Protein 6F4P (pdb70)

CATH classification: 2.60.120.650

Secondary structure (DSSP, 8-state):
-EEPPEEES--HHHHIIIIITTT--EEEESSSTT-THHHH--HHHHHHHHTTSEEEEEESS-TTSSS-EEEEEEHHHHHIIIIIS--SS-EEEEEE-HHHH-HHHHTT----GGGGGSSS-GGG-EEEEEEE-TT-EEEEE--SSEEEEEEEES-EEEEEE-GGGGGGG-B-SSGGGTTBBSS-TTS--TTT-GGGGG---EEEEE-TT-EEEE-TT-EEEEEESSSEEEEEEEE-/-

Sequence (237 aa):
QSSTTVPRLHRPSLQHFRREEQQFLVPGRRPVILKKGVADHWPAMQQKWSLEYIQEIIAGARTVPVEVGSSRYTDEEWSQQTLMMTVNEFISSKKYIIVNEPRDVGYLAQHQLFDDQIPELKQDISSIPDYASLGDGEEEEITINNAWFGPQGTISPLHQDPQQNFLVQVMMGRKYYIRRLYSSPQQESGALYPHDTHLLHHNNTSQVDDVENPDLEEKKFPKFAKAPFLSAILSSPGEILFIPVKKYWHYVRALDLSFSVSSFWWWSSRR

Nearest PDB structures (foldseek):
  6f4r-assembly1_A  TM=1.004E+00  e=2.458E-52  Homo sapiens
  6f4q-assembly1_A  TM=1.004E+00  e=3.321E-52  Homo sapiens
  6f4t-assembly1_A  TM=1.003E+00  e=4.764E-52  Homo sapiens
  6f4s-assembly1_A  TM=1.003E+00  e=6.436E-52  Homo sapiens
  4qu1-assembly1_A  TM=1.003E+00  e=9.808E-52  Homo sapiens

Radius of gyration: 17.48 Å; Cα contacts (8 Å, |Δi|>4): 616; chains: 2; bounding box: 48×35×44 Å

Foldseek 3Di:
DAAAAEDEPDDLVCCCPVDAVVPGKHKYFPFWLPQQLLVQDDVVNCCVQFQAPKAKKWWAQEPPDPPIDIDIDGNVCCCVAFNDPPHPTWIKRPFAQVCVVRVVCVSRGDDGPSLVVDPDDPVPKGKGKIFGFARHKYAKFFAQFKKKKAWRDAKKKKKKAAPVLVVLQCFDPDPVRRRGGPARLVDGPCVVRVSVVPGDIHIDIHDHRMIMIRHHSIIMMMGTRGRTMMMMIGHD

B-factor: mean 29.84, std 15.3, range [10.64, 89.97]

Structure (mmCIF, N/CA/C/O backbone):
data_6F4P
#
_entry.id   6F4P
#
_cell.length_a   49.283
_cell.length_b   64.925
_cell.length_c   78.037
_cell.angle_alpha   90.00
_cell.angle_beta   90.00
_cell.angle_gamma   90.00
#
_symmetry.space_group_name_H-M   'P 21 21 21'
#
loop_
_entity.id
_entity.type
_entity.pdbx_description
1 polymer 'JmjC domain-containing protein 5'
2 polymer '40S ribosomal protein S6'
3 non-polymer 'MANGANESE (II) ION'
4 non-polymer N-OXALYLGLYCINE
5 non-polymer 2-AMINO-2-HYDROXYMETHYL-PROPANE-1,3-DIOL
6 water water
#
loop_
_atom_site.group_PDB
_atom_site.id
_atom_site.type_symbol
_atom_site.label_atom_id
_atom_site.label_alt_id
_atom_site.label_comp_id
_atom_site.label_asym_id
_atom_site.label_entity_id
_atom_site.label_seq_id
_atom_site.pdbx_PDB_ins_code
_atom_site.Cartn_x
_atom_site.Cartn_y
_atom_site.Cartn_z
_atom_site.occupancy
_atom_site.B_iso_or_equiv
_atom_site.auth_seq_id
_atom_site.auth_comp_id
_atom_site.auth_asym_id
_atom_site.auth_atom_id
_atom_site.pdbx_PDB_model_num
ATOM 1 N N . GLN A 1 20 ? -12.747 31.595 -31.739 1.00 53.08 181 GLN A N 1
ATOM 2 C CA . GLN A 1 20 ? -12.026 31.231 -30.520 1.00 59.66 181 GLN A CA 1
ATOM 3 C C . GLN A 1 20 ? -12.681 31.848 -29.274 1.00 63.71 181 GLN A C 1
ATOM 4 O O . GLN A 1 20 ? -12.627 33.063 -29.067 1.00 81.58 181 GLN A O 1
ATOM 7 N N A SER A 1 21 ? -13.330 31.015 -28.459 0.60 57.61 182 SER A N 1
ATOM 8 N N B SER A 1 21 ? -13.249 30.983 -28.436 0.40 56.53 182 SER A N 1
ATOM 9 C CA A SER A 1 21 ? -14.018 31.481 -27.262 0.60 44.50 182 SER A CA 1
ATOM 10 C CA B SER A 1 21 ? -14.053 31.401 -27.299 0.40 44.53 182 SER A CA 1
ATOM 11 C C A SER A 1 21 ? -13.900 30.420 -26.172 0.60 28.73 182 SER A C 1
ATOM 12 C C B SER A 1 21 ? -13.851 30.399 -26.169 0.40 30.35 182 SER A C 1
ATOM 13 O O A SER A 1 21 ? -13.310 29.357 -26.366 0.60 24.32 182 SER A O 1
ATOM 14 O O B SER A 1 21 ? -13.157 29.392 -26.320 0.40 24.52 182 SER A O 1
ATOM 29 N N A THR A 1 22 ? -14.428 30.725 -25.000 0.60 28.14 183 THR A N 1
ATOM 30 N N B THR A 1 22 ? -14.435 30.700 -25.019 0.40 28.51 183 THR A N 1
ATOM 31 C CA A THR A 1 22 ? -14.285 29.839 -23.858 0.60 26.08 183 THR A CA 1
ATOM 32 C CA B THR A 1 22 ? -14.305 29.849 -23.847 0.40 26.98 183 THR A CA 1
ATOM 33 C C A THR A 1 22 ? -15.487 28.902 -23.768 0.60 25.08 183 THR A C 1
ATOM 34 C C B THR A 1 22 ? -15.498 28.904 -23.755 0.40 25.64 183 THR A C 1
ATOM 35 O O A THR A 1 22 ? -16.598 29.236 -24.189 0.60 26.67 183 THR A O 1
ATOM 36 O O B THR A 1 22 ? -16.619 29.248 -24.136 0.40 26.62 183 THR A O 1
ATOM 57 N N . VAL A 1 23 ? -15.239 27.695 -23.274 1.00 22.73 184 VAL A N 1
ATOM 58 C CA . VAL A 1 23 ? -16.349 26.775 -23.003 1.00 20.97 184 VAL A CA 1
ATOM 59 C C . VAL A 1 23 ? -17.237 27.353 -21.904 1.00 21.69 184 VAL A C 1
ATOM 60 O O . VAL A 1 23 ? -16.727 27.760 -20.844 1.00 23.13 184 VAL A O 1
ATOM 74 N N . PRO A 1 24 ? -18.553 27.400 -22.074 1.00 19.41 185 PRO A N 1
ATOM 75 C CA . PRO A 1 24 ? -19.417 27.923 -21.011 1.00 22.48 185 PRO A CA 1
ATOM 76 C C . PRO A 1 24 ? -19.407 27.052 -19.766 1.00 23.93 185 PRO A C 1
ATOM 77 O O . PRO A 1 24 ? -19.262 25.838 -19.858 1.00 20.77 185 PRO A O 1
ATOM 88 N N . ARG A 1 25 ? -19.574 27.688 -18.603 1.00 21.52 186 ARG A N 1
ATOM 89 C CA . ARG A 1 25 ? -19.667 27.048 -17.298 1.00 18.84 186 ARG A CA 1
ATOM 90 C C . ARG A 1 25 ? -21.061 27.254 -16.726 1.00 25.42 186 ARG A C 1
ATOM 91 O O . ARG A 1 25 ? -21.553 28.387 -16.691 1.00 25.78 186 ARG A O 1
ATOM 112 N N . LEU A 1 26 ? -21.706 26.172 -16.301 1.00 21.87 187 LEU A N 1
ATOM 113 C CA . LEU A 1 26 ? -23.044 26.200 -15.732 1.00 19.80 187 LEU A CA 1
ATOM 114 C C . LEU A 1 26 ? -23.036 25.450 -14.410 1.00 22.18 187 LEU A C 1
ATOM 115 O O . LEU A 1 26 ? -22.463 24.368 -14.304 1.00 22.46 187 LEU A O 1
ATOM 131 N N . HIS A 1 27 ? -23.716 25.999 -13.410 1.00 25.28 188 HIS A N 1
ATOM 132 C CA . HIS A 1 27 ? -23.803 25.354 -12.106 1.00 25.88 188 HIS A CA 1
ATOM 133 C C . HIS A 1 27 ? -25.041 24.463 -12.070 1.00 25.28 188 HIS A C 1
ATOM 134 O O . HIS A 1 27 ? -26.166 24.964 -12.210 1.00 27.25 188 HIS A O 1
ATOM 148 N N . ARG A 1 28 ? -24.828 23.155 -11.904 1.00 26.34 189 ARG A N 1
ATOM 149 C CA . ARG A 1 28 ? -25.879 22.161 -11.698 1.00 27.32 189 ARG A CA 1
ATOM 150 C C . ARG A 1 28 ? -27.115 22.449 -12.556 1.00 23.84 189 ARG A C 1
ATOM 151 O O . ARG A 1 28 ? -28.217 22.609 -12.018 1.00 28.38 189 ARG A O 1
ATOM 172 N N . PRO A 1 29 ? -26.973 22.521 -13.869 1.00 24.49 190 PRO A N 1
ATOM 173 C CA . PRO A 1 29 ? -28.155 22.739 -14.716 1.00 26.36 190 PRO A CA 1
ATOM 174 C C . PRO A 1 29 ? -29.138 21.574 -14.634 1.00 25.63 190 PRO A C 1
ATOM 175 O O . PRO A 1 29 ? -28.774 20.446 -14.304 1.00 27.13 190 PRO A O 1
ATOM 186 N N . SER A 1 30 ? -30.417 21.866 -14.874 1.00 27.13 191 SER A N 1
ATOM 187 C CA . SER A 1 30 ? -31.389 20.783 -14.872 1.00 32.22 191 SER A CA 1
ATOM 188 C C . SER A 1 30 ? -31.062 19.756 -15.960 1.00 28.55 191 SER A C 1
ATOM 189 O O . SER A 1 30 ? -30.408 20.054 -16.974 1.00 28.70 191 SER A O 1
ATOM 197 N N . LEU A 1 31 ? -31.567 18.532 -15.768 1.00 27.57 192 LEU A N 1
ATOM 198 C CA . LEU A 1 31 ? -31.409 17.502 -16.791 1.00 27.14 192 LEU A CA 1
ATOM 199 C C . LEU A 1 31 ? -31.979 17.955 -18.124 1.00 27.64 192 LEU A C 1
ATOM 200 O O . LEU A 1 31 ? -31.360 17.737 -19.169 1.00 24.96 192 LEU A O 1
ATOM 216 N N . GLN A 1 32 ? -33.163 18.570 -18.116 1.00 28.07 193 GLN A N 1
ATOM 217 C CA . GLN A 1 32 ? -33.778 19.001 -19.362 1.00 27.15 193 GLN A CA 1
ATOM 218 C C . GLN A 1 32 ? -32.958 20.091 -20.034 1.00 27.94 193 GLN A C 1
ATOM 219 O O . GLN A 1 32 ? -32.786 20.075 -21.253 1.00 28.84 193 GLN A O 1
ATOM 233 N N . HIS A 1 33 ? -32.442 21.041 -19.258 1.00 26.22 194 HIS A N 1
ATOM 234 C CA . HIS A 1 33 ? -31.610 22.098 -19.824 1.00 26.30 194 HIS A CA 1
ATOM 235 C C . HIS A 1 33 ? -30.348 21.510 -20.451 1.00 23.53 194 HIS A C 1
ATOM 236 O O . HIS A 1 33 ? -29.971 21.854 -21.584 1.00 25.12 194 HIS A O 1
ATOM 250 N N . PHE A 1 34 ? -29.682 20.610 -19.743 1.00 22.05 195 PHE A N 1
ATOM 251 C CA . PHE A 1 34 ? -28.514 19.964 -20.320 1.00 21.32 195 PHE A CA 1
ATOM 252 C C . PHE A 1 34 ? -28.874 19.212 -21.597 1.00 25.21 195 PHE A C 1
ATOM 253 O O . PHE A 1 34 ? -28.174 19.301 -22.616 1.00 22.35 195 PHE A O 1
ATOM 270 N N A ARG A 1 35 ? -29.969 18.457 -21.561 0.75 23.38 196 ARG A N 1
ATOM 271 N N B ARG A 1 35 ? -29.970 18.454 -21.561 0.25 24.81 196 ARG A N 1
ATOM 272 C CA A ARG A 1 35 ? -30.353 17.671 -22.724 0.75 24.01 196 ARG A CA 1
ATOM 273 C CA B ARG A 1 35 ? -30.334 17.644 -22.717 0.25 26.26 196 ARG A CA 1
ATOM 274 C C A ARG A 1 35 ? -30.615 18.570 -23.921 0.75 23.63 196 ARG A C 1
ATOM 275 C C B ARG A 1 35 ? -30.631 18.517 -23.928 0.25 25.78 196 ARG A C 1
ATOM 276 O O A ARG A 1 35 ? -30.115 18.315 -25.021 0.75 25.81 196 ARG A O 1
ATOM 277 O O B ARG A 1 35 ? -30.139 18.253 -25.031 0.25 24.80 196 ARG A O 1
ATOM 318 N N A GLU A 1 36 ? -31.425 19.617 -23.733 0.75 26.36 197 GLU A N 1
ATOM 319 N N B GLU A 1 36 ? -31.436 19.567 -23.745 0.25 28.03 197 GLU A N 1
ATOM 320 C CA A GLU A 1 36 ? -31.903 20.402 -24.858 0.75 29.73 197 GLU A CA 1
ATOM 321 C CA B GLU A 1 36 ? -31.943 20.326 -24.878 0.25 30.84 197 GLU A CA 1
ATOM 322 C C A GLU A 1 36 ? -30.827 21.323 -25.413 0.75 28.21 197 GLU A C 1
ATOM 323 C C B GLU A 1 36 ? -30.986 21.414 -25.360 0.25 27.04 197 GLU A C 1
ATOM 324 O O A GLU A 1 36 ? -30.706 21.454 -26.635 0.75 25.88 197 GLU A O 1
ATOM 325 O O B GLU A 1 36 ? -31.096 21.836 -26.516 0.25 26.44 197 GLU A O 1
ATOM 348 N N A GLN A 1 37 ? -30.014 21.933 -24.542 0.75 25.84 198 GLN A N 1
ATOM 349 N N B GLN A 1 37 ? -30.046 21.871 -24.526 0.25 26.81 198 GLN A N 1
ATOM 350 C CA A GLN A 1 37 ? -29.068 22.952 -24.966 0.75 23.43 198 GLN A CA 1
ATOM 351 C CA B GLN A 1 37 ? -29.118 22.926 -24.921 0.25 27.02 198 GLN A CA 1
ATOM 352 C C A GLN A 1 37 ? -27.688 22.399 -25.282 0.75 23.56 198 GLN A C 1
ATOM 353 C C B GLN A 1 37 ? -27.697 22.435 -25.191 0.25 24.72 198 GLN A C 1
ATOM 354 O O A GLN A 1 37 ? -26.932 23.058 -26.003 0.75 25.51 198 GLN A O 1
ATOM 355 O O B GLN A 1 37 ? -26.912 23.184 -25.781 0.25 26.00 198 GLN A O 1
ATOM 382 N N . PHE A 1 38 ? -27.346 21.214 -24.783 1.00 20.90 199 PHE A N 1
ATOM 383 C CA . PHE A 1 38 ? -25.981 20.713 -24.924 1.00 19.65 199 PHE A CA 1
ATOM 384 C C . PHE A 1 38 ? -25.918 19.315 -25.507 1.00 20.23 199 PHE A C 1
ATOM 385 O O . PHE A 1 38 ? -25.213 19.089 -26.490 1.00 19.74 199 PHE A O 1
ATOM 403 N N . LEU A 1 39 ? -26.654 18.358 -24.936 1.00 20.28 200 LEU A N 1
ATOM 404 C CA . LEU A 1 39 ? -26.522 16.972 -25.381 1.00 17.90 200 LEU A CA 1
ATOM 405 C C . LEU A 1 39 ? -27.071 16.767 -26.786 1.00 21.66 200 LEU A C 1
ATOM 406 O O . LEU A 1 39 ? -26.381 16.214 -27.652 1.00 21.98 200 LEU A O 1
ATOM 422 N N . VAL A 1 40 ? -28.316 17.172 -27.030 1.00 22.24 201 VAL A N 1
ATOM 423 C CA . VAL A 1 40 ? -28.918 16.963 -28.338 1.00 25.17 201 VAL A CA 1
ATOM 424 C C . VAL A 1 40 ? -28.192 17.765 -29.411 1.00 23.96 201 VAL A C 1
ATOM 425 O O . VAL A 1 40 ? -27.886 17.215 -30.472 1.00 24.75 201 VAL A O 1
ATOM 438 N N . PRO A 1 41 ? -27.892 19.051 -29.224 1.00 21.99 202 PRO A N 1
ATOM 439 C CA . PRO A 1 41 ? -27.153 19.766 -30.286 1.00 23.86 202 PRO A CA 1
ATOM 440 C C . PRO A 1 41 ? -25.680 19.437 -30.347 1.00 20.55 202 PRO A C 1
ATOM 441 O O . PRO A 1 41 ? -25.039 19.768 -31.354 1.00 23.44 202 PRO A O 1
ATOM 452 N N . GLY A 1 42 ? -25.127 18.765 -29.340 1.00 19.04 203 GLY A N 1
ATOM 453 C CA . GLY A 1 42 ? -23.725 18.399 -29.387 1.00 18.44 203 GLY A CA 1
ATOM 454 C C . GLY A 1 42 ? -22.810 19.579 -29.096 1.00 18.30 203 GLY A C 1
ATOM 455 O O . GLY A 1 42 ? -21.822 19.797 -29.806 1.00 19.08 203 GLY A O 1
ATOM 459 N N A ARG A 1 43 ? -23.113 20.324 -28.036 0.75 17.89 204 ARG A N 1
ATOM 460 N N B ARG A 1 43 ? -23.120 20.341 -28.044 0.25 17.81 204 ARG A N 1
ATOM 461 C CA A ARG A 1 43 ? -22.312 21.506 -27.703 0.75 18.40 204 ARG A CA 1
ATOM 462 C CA B ARG A 1 43 ? -22.333 21.521 -27.686 0.25 18.85 204 ARG A CA 1
ATOM 463 C C A ARG A 1 43 ? -21.592 21.295 -26.382 0.75 17.49 204 ARG A C 1
ATOM 464 C C B ARG A 1 43 ? -21.588 21.276 -26.381 0.25 17.07 204 ARG A C 1
ATOM 465 O O A ARG A 1 43 ? -22.228 20.859 -25.414 0.75 18.17 204 ARG A O 1
ATOM 466 O O B ARG A 1 43 ? -22.197 20.782 -25.423 0.25 16.90 204 ARG A O 1
ATOM 507 N N . PRO A 1 44 ? -20.298 21.601 -26.286 1.00 14.47 205 PRO A N 1
ATOM 508 C CA . PRO A 1 44 ? -19.577 21.380 -25.018 1.00 15.77 205 PRO A CA 1
ATOM 509 C C . PRO A 1 44 ? -19.990 22.357 -23.925 1.00 14.81 205 PRO A C 1
ATOM 510 O O . PRO A 1 44 ? -20.449 23.472 -24.178 1.00 17.12 205 PRO A O 1
ATOM 521 N N . VAL A 1 45 ? -19.814 21.924 -22.677 1.00 15.50 206 VAL A N 1
ATOM 522 C CA . VAL A 1 45 ? -20.090 22.770 -21.526 1.00 15.67 206 VAL A CA 1
ATOM 523 C C . VAL A 1 45 ? -19.279 22.214 -20.366 1.00 16.73 206 VAL A C 1
ATOM 524 O O . VAL A 1 45 ? -18.964 21.019 -20.331 1.00 15.63 206 VAL A O 1
ATOM 537 N N . ILE A 1 46 ? -18.951 23.076 -19.406 1.00 16.38 207 ILE A N 1
ATOM 538 C CA . ILE A 1 46 ? -18.354 22.677 -18.132 1.00 15.95 207 ILE A CA 1
ATOM 539 C C . ILE A 1 46 ? -19.430 22.762 -17.057 1.00 15.94 207 ILE A C 1
ATOM 540 O O . ILE A 1 46 ? -20.089 23.801 -16.890 1.00 18.44 207 ILE A O 1
ATOM 556 N N . LEU A 1 47 ? -19.631 21.657 -16.340 1.00 17.06 208 LEU A N 1
ATOM 557 C CA . LEU A 1 47 ? -20.611 21.567 -15.274 1.00 19.23 208 LEU A CA 1
ATOM 558 C C . LEU A 1 47 ? -19.916 21.774 -13.937 1.00 18.86 208 LEU A C 1
ATOM 559 O O . LEU A 1 47 ? -18.961 21.070 -13.607 1.00 20.01 208 LEU A O 1
ATOM 575 N N A LYS A 1 48 ? -20.396 22.754 -13.181 0.75 20.88 209 LYS A N 1
ATOM 576 N N B LYS A 1 48 ? -20.416 22.740 -13.175 0.25 20.49 209 LYS A N 1
ATOM 577 C CA A LYS A 1 48 ? -19.896 23.038 -11.847 0.75 23.77 209 LYS A CA 1
ATOM 578 C CA B LYS A 1 48 ? -19.926 23.066 -11.848 0.25 22.62 209 LYS A CA 1
ATOM 579 C C A LYS A 1 48 ? -20.919 22.615 -10.796 0.75 20.68 209 LYS A C 1
ATOM 580 C C B LYS A 1 48 ? -20.923 22.580 -10.803 0.25 21.59 209 LYS A C 1
ATOM 581 O O A LYS A 1 48 ? -22.113 22.502 -11.068 0.75 22.99 209 LYS A O 1
ATOM 582 O O B LYS A 1 48 ? -22.114 22.421 -11.074 0.25 21.28 209 LYS A O 1
ATOM 619 N N . GLY A 1 49 ? -20.416 22.327 -9.600 1.00 24.37 210 GLY A N 1
ATOM 620 C CA . GLY A 1 49 ? -21.292 21.944 -8.504 1.00 28.01 210 GLY A CA 1
ATOM 621 C C . GLY A 1 49 ? -21.843 20.539 -8.602 1.00 28.14 210 GLY A C 1
ATOM 622 O O . GLY A 1 49 ? -22.781 20.198 -7.872 1.00 28.96 210 GLY A O 1
ATOM 627 N N . VAL A 1 50 ? -21.272 19.698 -9.455 1.00 23.95 211 VAL A N 1
ATOM 628 C CA . VAL A 1 50 ? -21.750 18.344 -9.663 1.00 27.27 211 VAL A CA 1
ATOM 629 C C . VAL A 1 50 ? -20.796 17.328 -9.060 1.00 29.63 211 VAL A C 1
ATOM 630 O O . VAL A 1 50 ? -21.215 16.447 -8.308 1.00 35.70 211 VAL A O 1
ATOM 643 N N . ALA A 1 51 ? -19.520 17.397 -9.426 1.00 22.92 212 ALA A N 1
ATOM 644 C CA . ALA A 1 51 ? -18.504 16.494 -8.910 1.00 23.80 212 ALA A CA 1
ATOM 645 C C . ALA A 1 51 ? -17.683 17.108 -7.784 1.00 23.23 212 ALA A C 1
ATOM 646 O O . ALA A 1 51 ? -16.804 16.434 -7.234 1.00 24.50 212 ALA A O 1
ATOM 653 N N . ASP A 1 52 ? -17.927 18.366 -7.434 1.00 25.82 213 ASP A N 1
ATOM 654 C CA . ASP A 1 52 ? -17.084 19.011 -6.435 1.00 28.66 213 ASP A CA 1
ATOM 655 C C . ASP A 1 52 ? -17.175 18.346 -5.069 1.00 32.08 213 ASP A C 1
ATOM 656 O O . ASP A 1 52 ? -16.295 18.577 -4.232 1.00 36.57 213 ASP A O 1
ATOM 665 N N . HIS A 1 53 ? -18.187 17.515 -4.820 1.00 28.09 214 HIS A N 1
ATOM 666 C CA . HIS A 1 53 ? -18.276 16.810 -3.546 1.00 31.99 214 HIS A CA 1
ATOM 667 C C . HIS A 1 53 ? -18.005 15.303 -3.647 1.00 34.93 214 HIS A C 1
ATOM 668 O O . HIS A 1 53 ? -18.276 14.567 -2.690 1.00 33.29 214 HIS A O 1
ATOM 682 N N . TRP A 1 54 ? -17.435 14.827 -4.750 1.00 26.56 215 TRP A N 1
ATOM 683 C CA . TRP A 1 54 ? -16.910 13.466 -4.747 1.00 27.43 215 TRP A CA 1
ATOM 684 C C . TRP A 1 54 ? -15.925 13.341 -3.586 1.00 23.03 215 TRP A C 1
ATOM 685 O O . TRP A 1 54 ? -15.115 14.247 -3.374 1.00 23.60 215 TRP A O 1
ATOM 706 N N . PRO A 1 55 ? -15.938 12.238 -2.833 1.00 24.49 216 PRO A N 1
ATOM 707 C CA . PRO A 1 55 ? -14.871 12.033 -1.832 1.00 24.99 216 PRO A CA 1
ATOM 708 C C . PRO A 1 55 ? -13.473 12.121 -2.422 1.00 25.67 216 PRO A C 1
ATOM 709 O O . PRO A 1 55 ? -12.549 12.599 -1.745 1.00 24.02 216 PRO A O 1
ATOM 720 N N . ALA A 1 56 ? -13.311 11.707 -3.687 1.00 20.67 217 ALA A N 1
ATOM 721 C CA . ALA A 1 56 ? -12.008 11.779 -4.348 1.00 20.34 217 ALA A CA 1
ATOM 722 C C . ALA A 1 56 ? -11.399 13.172 -4.242 1.00 20.75 217 ALA A C 1
ATOM 723 O O . ALA A 1 56 ? -10.181 13.311 -4.077 1.00 23.38 217 ALA A O 1
ATOM 730 N N . MET A 1 57 ? -12.242 14.210 -4.300 1.00 21.77 218 MET A N 1
ATOM 731 C CA . MET A 1 57 ? -11.736 15.573 -4.376 1.00 21.87 218 MET A CA 1
ATOM 732 C C . MET A 1 57 ? -10.906 15.908 -3.158 1.00 29.52 218 MET A C 1
ATOM 733 O O . MET A 1 57 ? -9.969 16.705 -3.249 1.00 29.63 218 MET A O 1
ATOM 747 N N A GLN A 1 58 ? -11.233 15.323 -2.005 0.50 25.12 219 GLN A N 1
ATOM 748 N N B GLN A 1 58 ? -11.236 15.339 -2.002 0.50 24.98 219 GLN A N 1
ATOM 749 C CA A GLN A 1 58 ? -10.425 15.570 -0.821 0.50 32.13 219 GLN A CA 1
ATOM 750 C CA B GLN A 1 58 ? -10.454 15.582 -0.802 0.50 32.23 219 GLN A CA 1
ATOM 751 C C A GLN A 1 58 ? -9.482 14.424 -0.494 0.50 32.82 219 GLN A C 1
ATOM 752 C C B GLN A 1 58 ? -9.582 14.407 -0.382 0.50 33.32 219 GLN A C 1
ATOM 753 O O A GLN A 1 58 ? -8.438 14.658 0.125 0.50 37.14 219 GLN A O 1
ATOM 754 O O B GLN A 1 58 ? -8.689 14.600 0.449 0.50 41.16 219 GLN A O 1
ATOM 767 N N . LYS A 1 59 ? -9.802 13.206 -0.920 1.00 24.42 220 LYS A N 1
ATOM 768 C CA . LYS A 1 59 ? -9.063 12.034 -0.470 1.00 24.92 220 LYS A CA 1
ATOM 769 C C . LYS A 1 59 ? -7.843 11.711 -1.320 1.00 28.83 220 LYS A C 1
ATOM 770 O O . LYS A 1 59 ? -6.883 11.115 -0.809 1.00 28.97 220 LYS A O 1
ATOM 790 N N . TRP A 1 60 ? -7.906 11.975 -2.622 1.00 26.15 221 TRP A N 1
ATOM 791 C CA . TRP A 1 60 ? -6.885 11.492 -3.547 1.00 24.93 221 TRP A CA 1
ATOM 792 C C . TRP A 1 60 ? -5.669 12.402 -3.492 1.00 35.67 221 TRP A C 1
ATOM 793 O O . TRP A 1 60 ? -5.589 13.409 -4.196 1.00 60.89 221 TRP A O 1
ATOM 814 N N . SER A 1 61 ? -4.742 12.060 -2.628 1.00 29.84 222 SER A N 1
ATOM 815 C CA . SER A 1 61 ? -3.409 12.616 -2.650 1.00 31.95 222 SER A CA 1
ATOM 816 C C . SER A 1 61 ? -2.512 11.523 -3.208 1.00 29.55 222 SER A C 1
ATOM 817 O O . SER A 1 61 ? -2.937 10.372 -3.326 1.00 28.44 222 SER A O 1
ATOM 825 N N . LEU A 1 62 ? -1.275 11.876 -3.575 1.00 26.93 223 LEU A N 1
ATOM 826 C CA . LEU A 1 62 ? -0.308 10.841 -3.939 1.00 27.33 223 LEU A CA 1
ATOM 827 C C . LEU A 1 62 ? -0.201 9.777 -2.873 1.00 24.69 223 LEU A C 1
ATOM 828 O O . LEU A 1 62 ? -0.123 8.592 -3.192 1.00 25.94 223 LEU A O 1
ATOM 844 N N . GLU A 1 63 ? -0.156 10.175 -1.597 1.00 24.30 224 GLU A N 1
ATOM 845 C CA . GLU A 1 63 ? -0.004 9.197 -0.533 1.00 29.84 224 GLU A CA 1
ATOM 846 C C . GLU A 1 63 ? -1.175 8.227 -0.519 1.00 25.56 224 GLU A C 1
ATOM 847 O O . GLU A 1 63 ? -0.992 7.020 -0.342 1.00 25.06 224 GLU A O 1
ATOM 859 N N . TYR A 1 64 ? -2.394 8.741 -0.713 1.00 25.77 225 TYR A N 1
ATOM 860 C CA . TYR A 1 64 ? -3.567 7.876 -0.727 1.00 21.49 225 TYR A CA 1
ATOM 861 C C . TYR A 1 64 ? -3.533 6.927 -1.923 1.00 19.93 225 TYR A C 1
ATOM 862 O O . TYR A 1 64 ? -3.845 5.735 -1.794 1.00 21.38 225 TYR A O 1
ATOM 880 N N . ILE A 1 65 ? -3.198 7.448 -3.102 1.00 19.62 226 ILE A N 1
ATOM 881 C CA . ILE A 1 65 ? -3.096 6.617 -4.292 1.00 20.58 226 ILE A CA 1
ATOM 882 C C . ILE A 1 65 ? -2.055 5.521 -4.093 1.00 21.01 226 ILE A C 1
ATOM 883 O O . ILE A 1 65 ? -2.273 4.370 -4.478 1.00 21.44 226 ILE A O 1
ATOM 899 N N . GLN A 1 66 ? -0.911 5.850 -3.482 1.00 21.82 227 GLN A N 1
ATOM 900 C CA . GLN A 1 66 ? 0.095 4.823 -3.202 1.00 23.43 227 GLN A CA 1
ATOM 901 C C . GLN A 1 66 ? -0.443 3.772 -2.250 1.00 27.69 227 GLN A C 1
ATOM 902 O O . GLN A 1 66 ? -0.206 2.572 -2.435 1.00 26.34 227 GLN A O 1
ATOM 916 N N . GLU A 1 67 ? -1.152 4.200 -1.204 1.00 23.81 228 GLU A N 1
ATOM 917 C CA . GLU A 1 67 ? -1.640 3.242 -0.225 1.00 23.89 228 GLU A CA 1
ATOM 918 C C . GLU A 1 67 ? -2.646 2.283 -0.845 1.00 30.56 228 GLU A C 1
ATOM 919 O O . GLU A 1 67 ? -2.612 1.074 -0.579 1.00 32.18 228 GLU A O 1
ATOM 931 N N A ILE A 1 68 ? -3.545 2.803 -1.682 0.50 21.98 229 ILE A N 1
ATOM 932 N N B ILE A 1 68 ? -3.538 2.787 -1.683 0.50 21.98 229 ILE A N 1
ATOM 933 C CA A ILE A 1 68 ? -4.640 1.997 -2.217 0.50 23.65 229 ILE A CA 1
ATOM 934 C CA B ILE A 1 68 ? -4.608 1.944 -2.203 0.50 23.89 229 ILE A CA 1
ATOM 935 C C A ILE A 1 68 ? -4.266 1.253 -3.498 0.50 25.63 229 ILE A C 1
ATOM 936 C C B ILE A 1 68 ? -4.184 1.195 -3.460 0.50 25.19 229 ILE A C 1
ATOM 937 O O A ILE A 1 68 ? -4.813 0.178 -3.764 0.50 28.61 229 ILE A O 1
ATOM 938 O O B ILE A 1 68 ? -4.589 0.050 -3.668 0.50 30.76 229 ILE A O 1
ATOM 969 N N . ALA A 1 69 ? -3.376 1.814 -4.321 1.00 21.24 230 ALA A N 1
ATOM 970 C CA . ALA A 1 69 ? -3.134 1.297 -5.661 1.00 19.51 230 ALA A CA 1
ATOM 971 C C . ALA A 1 69 ? -1.672 0.989 -5.947 1.00 17.84 230 ALA A C 1
ATOM 972 O O . ALA A 1 69 ? -1.368 0.451 -7.022 1.00 17.43 230 ALA A O 1
ATOM 980 N N . GLY A 1 70 ? -0.766 1.345 -5.037 1.00 18.91 231 GLY A N 1
ATOM 981 C CA . GLY A 1 70 ? 0.646 1.374 -5.347 1.00 18.69 231 GLY A CA 1
ATOM 982 C C . GLY A 1 70 ? 1.185 0.048 -5.857 1.00 16.64 231 GLY A C 1
ATOM 983 O O . GLY A 1 70 ? 2.058 0.028 -6.715 1.00 19.66 231 GLY A O 1
ATOM 987 N N . ALA A 1 71 ? 0.692 -1.058 -5.328 1.00 16.12 232 ALA A N 1
ATOM 988 C CA . ALA A 1 71 ? 1.243 -2.365 -5.686 1.00 15.44 232 ALA A CA 1
ATOM 989 C C . ALA A 1 71 ? 0.641 -2.928 -6.958 1.00 15.07 232 ALA A C 1
ATOM 990 O O . ALA A 1 71 ? 1.084 -4.003 -7.400 1.00 17.31 232 ALA A O 1
ATOM 997 N N . ARG A 1 72 ? -0.355 -2.266 -7.547 1.00 15.42 233 ARG A N 1
ATOM 998 C CA . ARG A 1 72 ? -1.035 -2.800 -8.718 1.00 14.30 233 ARG A CA 1
ATOM 999 C C . ARG A 1 72 ? -0.302 -2.418 -10.003 1.00 14.20 233 ARG A C 1
ATOM 1000 O O . ARG A 1 72 ? 0.306 -1.356 -10.109 1.00 16.16 233 ARG A O 1
ATOM 1021 N N . THR A 1 73 ? -0.413 -3.291 -11.009 1.00 15.73 234 THR A N 1
ATOM 1022 C CA . THR A 1 73 ? 0.216 -3.079 -12.310 1.00 15.33 234 THR A CA 1
ATOM 1023 C C . THR A 1 73 ? -0.700 -2.243 -13.175 1.00 15.77 234 THR A C 1
ATOM 1024 O O . THR A 1 73 ? -1.896 -2.550 -13.300 1.00 17.06 234 THR A O 1
ATOM 1035 N N . VAL A 1 74 ? -0.135 -1.246 -13.833 1.00 14.75 235 VAL A N 1
ATOM 1036 C CA . VAL A 1 74 ? -0.879 -0.383 -14.733 1.00 14.23 235 VAL A CA 1
ATOM 1037 C C . VAL A 1 74 ? -0.109 -0.202 -16.035 1.00 14.56 235 VAL A C 1
ATOM 1038 O O . VAL A 1 74 ? 1.141 -0.239 -16.061 1.00 15.43 235 VAL A O 1
ATOM 1051 N N . PRO A 1 75 ? -0.828 0.047 -17.137 1.00 16.77 236 PRO A N 1
ATOM 1052 C CA . PRO A 1 75 ? -0.185 0.440 -18.380 1.00 15.69 236 PRO A CA 1
ATOM 1053 C C . PRO A 1 75 ? 0.222 1.897 -18.326 1.00 15.62 236 PRO A C 1
ATOM 1054 O O . PRO A 1 75 ? -0.537 2.759 -17.868 1.00 16.33 236 PRO A O 1
ATOM 1065 N N . VAL A 1 76 ? 1.408 2.167 -18.840 1.00 15.28 237 VAL A N 1
ATOM 1066 C CA . VAL A 1 76 ? 1.994 3.504 -18.836 1.00 15.31 237 VAL A CA 1
ATOM 1067 C C . VAL A 1 76 ? 2.477 3.830 -20.242 1.00 16.71 237 VAL A C 1
ATOM 1068 O O . VAL A 1 76 ? 3.241 3.065 -20.836 1.00 17.91 237 VAL A O 1
ATOM 1081 N N . GLU A 1 77 ? 2.054 4.965 -20.760 1.00 16.14 238 GLU A N 1
ATOM 1082 C CA . GLU A 1 77 ? 2.514 5.471 -22.053 1.00 16.86 238 GLU A CA 1
ATOM 1083 C C . GLU A 1 77 ? 3.721 6.358 -21.812 1.00 17.87 238 GLU A C 1
ATOM 1084 O O . GLU A 1 77 ? 3.670 7.265 -20.987 1.00 19.34 238 GLU A O 1
ATOM 1096 N N . VAL A 1 78 ? 4.800 6.116 -22.549 1.00 21.73 239 VAL A N 1
ATOM 1097 C CA . VAL A 1 78 ? 6.052 6.833 -22.361 1.00 21.20 239 VAL A CA 1
ATOM 1098 C C . VAL A 1 78 ? 6.407 7.537 -23.661 1.00 24.12 239 VAL A C 1
ATOM 1099 O O . VAL A 1 78 ? 6.540 6.887 -24.710 1.00 27.20 239 VAL A O 1
ATOM 1112 N N . GLY A 1 79 ? 6.565 8.854 -23.582 1.00 23.10 240 GLY A N 1
ATOM 1113 C CA . GLY A 1 79 ? 6.815 9.698 -24.737 1.00 26.93 240 GLY A CA 1
ATOM 1114 C C . GLY A 1 79 ? 5.910 10.911 -24.707 1.00 37.45 240 GLY A C 1
ATOM 1115 O O . GLY A 1 79 ? 4.907 10.925 -23.986 1.00 33.08 240 GLY A O 1
ATOM 1119 N N A SER A 1 80 ? 6.237 11.930 -25.504 0.60 35.33 241 SER A N 1
ATOM 1120 N N C SER A 1 80 ? 6.264 11.950 -25.456 0.40 35.55 241 SER A N 1
ATOM 1121 C CA A SER A 1 80 ? 5.539 13.208 -25.392 0.60 37.88 241 SER A CA 1
ATOM 1122 C CA C SER A 1 80 ? 5.531 13.208 -25.391 0.40 37.73 241 SER A CA 1
ATOM 1123 C C A SER A 1 80 ? 4.083 13.105 -25.850 0.60 39.72 241 SER A C 1
ATOM 1124 C C C SER A 1 80 ? 4.073 13.039 -25.829 0.40 38.44 241 SER A C 1
ATOM 1125 O O A SER A 1 80 ? 3.189 13.705 -25.236 0.60 34.32 241 SER A O 1
ATOM 1126 O O C SER A 1 80 ? 3.170 13.704 -25.301 0.40 32.76 241 SER A O 1
ATOM 1141 N N A ARG A 1 81 ? 3.833 12.383 -26.944 0.75 31.59 242 ARG A N 1
ATOM 1142 C CA A ARG A 1 81 ? 2.518 12.317 -27.571 0.75 30.24 242 ARG A CA 1
ATOM 1143 C C A ARG A 1 81 ? 2.381 10.957 -28.237 0.75 26.23 242 ARG A C 1
ATOM 1144 O O A ARG A 1 81 ? 3.345 10.437 -28.802 0.75 27.43 242 ARG A O 1
ATOM 1165 N N A TYR A 1 82 ? 1.167 10.401 -28.221 0.75 23.07 243 TYR A N 1
ATOM 1166 C CA A TYR A 1 82 ? 1.038 9.051 -28.752 0.75 23.88 243 TYR A CA 1
ATOM 1167 C C A TYR A 1 82 ? 1.258 8.987 -30.253 0.75 28.49 243 TYR A C 1
ATOM 1168 O O A TYR A 1 82 ? 1.409 7.884 -30.790 0.75 27.42 243 TYR A O 1
ATOM 1186 N N A THR A 1 83 ? 1.339 10.133 -30.919 0.75 28.40 244 THR A N 1
ATOM 1187 C CA A THR A 1 83 ? 1.608 10.198 -32.343 0.75 29.83 244 THR A CA 1
ATOM 1188 C C A THR A 1 83 ? 3.100 10.177 -32.656 0.75 30.08 244 THR A C 1
ATOM 1189 O O A THR A 1 83 ? 3.473 10.088 -33.830 0.75 37.22 244 THR A O 1
ATOM 1200 N N A ASP A 1 84 ? 3.956 10.203 -31.639 0.75 32.37 245 ASP A N 1
ATOM 1201 C CA A ASP A 1 84 ? 5.393 10.257 -31.857 0.75 43.73 245 ASP A CA 1
ATOM 1202 C C A ASP A 1 84 ? 5.932 8.889 -32.251 0.75 46.14 245 ASP A C 1
ATOM 1203 O O A ASP A 1 84 ? 5.337 7.854 -31.954 0.75 35.15 245 ASP A O 1
ATOM 1212 N N A GLU A 1 85 ? 7.101 8.896 -32.901 0.75 62.87 246 GLU A N 1
ATOM 1213 C CA A GLU A 1 85 ? 7.738 7.645 -33.304 0.75 63.88 246 GLU A CA 1
ATOM 1214 C C A GLU A 1 85 ? 8.300 6.895 -32.101 0.75 58.12 246 GLU A C 1
ATOM 1215 O O A GLU A 1 85 ? 8.114 5.680 -31.981 0.75 60.47 246 GLU A O 1
ATOM 1219 N N A GLU A 1 86 ? 8.984 7.601 -31.197 0.75 55.89 247 GLU A N 1
ATOM 1220 C CA A GLU A 1 86 ? 9.642 6.960 -30.063 0.75 54.44 247 GLU A CA 1
ATOM 1221 C C A GLU A 1 86 ? 8.670 6.551 -28.962 0.75 54.02 247 GLU A C 1
ATOM 1222 O O A GLU A 1 86 ? 9.064 5.838 -28.036 0.75 53.87 247 GLU A O 1
ATOM 1226 N N A TRP A 1 87 ? 7.423 6.987 -29.042 0.75 28.43 248 TRP A N 1
ATOM 1227 C CA A TRP A 1 87 ? 6.428 6.656 -28.026 0.75 24.60 248 TRP A CA 1
ATOM 1228 C C A TRP A 1 87 ? 6.288 5.147 -27.847 0.75 31.97 248 TRP A C 1
ATOM 1229 O O A TRP A 1 87 ? 6.342 4.375 -28.809 0.75 32.40 248 TRP A O 1
ATOM 1250 N N . SER A 1 88 ? 6.068 4.720 -26.605 1.00 30.13 249 SER A N 1
ATOM 1251 C CA . SER A 1 88 ? 5.861 3.307 -26.345 1.00 30.55 249 SER A CA 1
ATOM 1252 C C . SER A 1 88 ? 4.932 3.129 -25.153 1.00 26.75 249 SER A C 1
ATOM 1253 O O . SER A 1 88 ? 4.569 4.090 -24.477 1.00 27.69 249 SER A O 1
ATOM 1261 N N A GLN A 1 89 ? 4.546 1.881 -24.913 0.75 24.50 250 GLN A N 1
ATOM 1262 N N B GLN A 1 89 ? 4.540 1.878 -24.929 0.25 26.51 250 GLN A N 1
ATOM 1263 C CA A GLN A 1 89 ? 3.657 1.505 -23.828 0.75 24.68 250 GLN A CA 1
ATOM 1264 C CA B GLN A 1 89 ? 3.652 1.487 -23.848 0.25 28.16 250 GLN A CA 1
ATOM 1265 C C A GLN A 1 89 ? 4.341 0.408 -23.031 0.75 26.45 250 GLN A C 1
ATOM 1266 C C B GLN A 1 89 ? 4.342 0.401 -23.038 0.25 27.45 250 GLN A C 1
ATOM 1267 O O A GLN A 1 89 ? 4.935 -0.511 -23.601 0.75 32.27 250 GLN A O 1
ATOM 1268 O O B GLN A 1 89 ? 4.935 -0.522 -23.604 0.25 30.62 250 GLN A O 1
ATOM 1295 N N . THR A 1 90 ? 4.284 0.516 -21.714 1.00 19.21 251 THR A N 1
ATOM 1296 C CA . THR A 1 90 ? 4.898 -0.481 -20.851 1.00 17.28 251 THR A CA 1
ATOM 1297 C C . THR A 1 90 ? 3.969 -0.735 -19.676 1.00 17.54 251 THR A C 1
ATOM 1298 O O . THR A 1 90 ? 2.853 -0.217 -19.625 1.00 20.18 251 THR A O 1
ATOM 1310 N N . LEU A 1 91 ? 4.439 -1.577 -18.767 1.00 18.02 252 LEU A N 1
ATOM 1311 C CA . LEU A 1 91 ? 3.717 -1.964 -17.570 1.00 17.66 252 LEU A CA 1
ATOM 1312 C C . LEU A 1 91 ? 4.602 -1.760 -16.362 1.00 18.68 252 LEU A C 1
ATOM 1313 O O . LEU A 1 91 ? 5.796 -2.090 -16.383 1.00 20.98 252 LEU A O 1
ATOM 1329 N N A MET A 1 92 ? 4.017 -1.211 -15.307 0.75 16.22 253 MET A N 1
ATOM 1330 N N B MET A 1 92 ? 4.030 -1.221 -15.295 0.25 17.26 253 MET A N 1
ATOM 1331 C CA A MET A 1 92 ? 4.754 -1.132 -14.054 0.75 17.04 253 MET A CA 1
ATOM 1332 C CA B MET A 1 92 ? 4.775 -1.049 -14.056 0.25 17.04 253 MET A CA 1
ATOM 1333 C C A MET A 1 92 ? 3.758 -0.940 -12.925 0.75 16.50 253 MET A C 1
ATOM 1334 C C B MET A 1 92 ? 3.769 -0.891 -12.928 0.25 15.27 253 MET A C 1
ATOM 1335 O O A MET A 1 92 ? 2.566 -0.750 -13.154 0.75 15.54 253 MET A O 1
ATOM 1336 O O B MET A 1 92 ? 2.583 -0.661 -13.162 0.25 15.24 253 MET A O 1
ATOM 1363 N N . THR A 1 93 ? 4.244 -1.018 -11.693 1.00 16.04 254 THR A N 1
ATOM 1364 C CA . THR A 1 93 ? 3.343 -0.766 -10.581 1.00 16.88 254 THR A CA 1
ATOM 1365 C C . THR A 1 93 ? 3.070 0.730 -10.469 1.00 16.58 254 THR A C 1
ATOM 1366 O O . THR A 1 93 ? 3.825 1.583 -10.941 1.00 15.57 254 THR A O 1
ATOM 1378 N N . VAL A 1 94 ? 1.963 1.046 -9.836 1.00 15.53 255 VAL A N 1
ATOM 1379 C CA . VAL A 1 94 ? 1.651 2.443 -9.552 1.00 15.55 255 VAL A CA 1
ATOM 1380 C C . VAL A 1 94 ? 2.761 3.107 -8.737 1.00 17.06 255 VAL A C 1
ATOM 1381 O O . VAL A 1 94 ? 3.120 4.263 -8.980 1.00 18.22 255 VAL A O 1
ATOM 1394 N N . ASN A 1 95 ? 3.327 2.389 -7.762 1.00 16.93 256 ASN A N 1
ATOM 1395 C CA . ASN A 1 95 ? 4.437 2.963 -7.005 1.00 17.55 256 ASN A CA 1
ATOM 1396 C C . ASN A 1 95 ? 5.604 3.305 -7.926 1.00 19.28 256 ASN A C 1
ATOM 1397 O O . ASN A 1 95 ? 6.221 4.363 -7.780 1.00 20.03 256 ASN A O 1
ATOM 1408 N N . GLU A 1 96 ? 5.956 2.402 -8.845 1.00 17.02 257 GLU A N 1
ATOM 1409 C CA . GLU A 1 96 ? 7.042 2.666 -9.791 1.00 18.31 257 GLU A CA 1
ATOM 1410 C C . GLU A 1 96 ? 6.718 3.860 -10.680 1.00 18.52 257 GLU A C 1
ATOM 1411 O O . GLU A 1 96 ? 7.580 4.702 -10.946 1.00 19.54 257 GLU A O 1
ATOM 1423 N N . PHE A 1 97 ? 5.486 3.929 -11.170 1.00 16.51 258 PHE A N 1
ATOM 1424 C CA . PHE A 1 97 ? 5.082 5.057 -12.006 1.00 14.66 258 PHE A CA 1
ATOM 1425 C C . PHE A 1 97 ? 5.284 6.365 -11.262 1.00 16.11 258 PHE A C 1
ATOM 1426 O O . PHE A 1 97 ? 5.826 7.327 -11.814 1.00 19.95 258 PHE A O 1
ATOM 1443 N N . ILE A 1 98 ? 4.810 6.435 -10.016 1.00 17.57 259 ILE A N 1
ATOM 1444 C CA . ILE A 1 98 ? 4.942 7.664 -9.236 1.00 18.38 259 ILE A CA 1
ATOM 1445 C C . ILE A 1 98 ? 6.411 8.005 -9.029 1.00 21.34 259 ILE A C 1
ATOM 1446 O O . ILE A 1 98 ? 6.833 9.149 -9.228 1.00 21.04 259 ILE A O 1
ATOM 1462 N N A SER A 1 99 ? 7.214 7.006 -8.653 0.75 20.59 260 SER A N 1
ATOM 1463 N N B SER A 1 99 ? 7.217 7.015 -8.643 0.25 20.84 260 SER A N 1
ATOM 1464 C CA A SER A 1 99 ? 8.624 7.243 -8.358 0.75 19.13 260 SER A CA 1
ATOM 1465 C CA B SER A 1 99 ? 8.631 7.269 -8.385 0.25 22.71 260 SER A CA 1
ATOM 1466 C C A SER A 1 99 ? 9.387 7.714 -9.594 0.75 25.55 260 SER A C 1
ATOM 1467 C C B SER A 1 99 ? 9.342 7.763 -9.642 0.25 25.67 260 SER A C 1
ATOM 1468 O O A SER A 1 99 ? 10.215 8.630 -9.504 0.75 29.91 260 SER A O 1
ATOM 1469 O O B SER A 1 99 ? 10.072 8.760 -9.604 0.25 28.94 260 SER A O 1
ATOM 1484 N N A LYS A 1 100 ? 9.097 7.141 -10.765 0.75 20.25 261 LYS A N 1
ATOM 1485 N N B LYS A 1 100 ? 9.106 7.103 -10.779 0.25 22.30 261 LYS A N 1
ATOM 1486 C CA A LYS A 1 100 ? 9.881 7.382 -11.973 0.75 20.19 261 LYS A CA 1
ATOM 1487 C CA B LYS A 1 100 ? 9.894 7.364 -11.979 0.25 24.38 261 LYS A CA 1
ATOM 1488 C C A LYS A 1 100 ? 9.383 8.540 -12.811 0.75 24.03 261 LYS A C 1
ATOM 1489 C C B LYS A 1 100 ? 9.395 8.568 -12.771 0.25 23.77 261 LYS A C 1
ATOM 1490 O O A LYS A 1 100 ? 10.183 9.180 -13.502 0.75 25.67 261 LYS A O 1
ATOM 1491 O O B LYS A 1 100 ? 10.200 9.290 -13.371 0.25 25.32 261 LYS A O 1
ATOM 1528 N N . TYR A 1 101 ? 8.083 8.804 -12.802 1.00 20.71 262 TYR A N 1
ATOM 1529 C CA . TYR A 1 101 ? 7.500 9.760 -13.724 1.00 20.44 262 TYR A CA 1
ATOM 1530 C C . TYR A 1 101 ? 6.843 10.947 -13.064 1.00 22.73 262 TYR A C 1
ATOM 1531 O O . TYR A 1 101 ? 6.447 11.874 -13.780 1.00 24.84 262 TYR A O 1
ATOM 1550 N N A ILE A 1 102 ? 6.723 10.972 -11.737 0.75 20.45 263 ILE A N 1
ATOM 1551 N N B ILE A 1 102 ? 6.703 10.957 -11.736 0.25 22.38 263 ILE A N 1
ATOM 1552 C CA A ILE A 1 102 ? 6.065 12.083 -11.064 0.75 21.24 263 ILE A CA 1
ATOM 1553 C CA B ILE A 1 102 ? 6.028 12.044 -11.036 0.25 23.46 263 ILE A CA 1
ATOM 1554 C C A ILE A 1 102 ? 7.008 12.755 -10.078 0.75 27.32 263 ILE A C 1
ATOM 1555 C C B ILE A 1 102 ? 6.992 12.741 -10.081 0.25 27.58 263 ILE A C 1
ATOM 1556 O O A ILE A 1 102 ? 7.324 13.936 -10.235 0.75 29.31 263 ILE A O 1
ATOM 1557 O O B ILE A 1 102 ? 7.311 13.921 -10.261 0.25 29.84 263 ILE A O 1
ATOM 1588 N N . VAL A 1 103 ? 7.460 12.018 -9.062 1.00 25.56 264 VAL A N 1
ATOM 1589 C CA . VAL A 1 103 ? 8.163 12.657 -7.938 1.00 31.99 264 VAL A CA 1
ATOM 1590 C C . VAL A 1 103 ? 9.629 12.914 -8.250 1.00 37.52 264 VAL A C 1
ATOM 1591 O O . VAL A 1 103 ? 10.172 13.972 -7.897 1.00 40.74 264 VAL A O 1
ATOM 1605 N N . ASN A 1 104 ? 10.337 11.935 -8.791 1.00 55.46 265 ASN A N 1
ATOM 1606 C CA . ASN A 1 104 ? 11.736 12.185 -9.081 1.00 64.46 265 ASN A CA 1
ATOM 1607 C C . ASN A 1 104 ? 11.797 12.890 -10.419 1.00 67.81 265 ASN A C 1
ATOM 1608 O O . ASN A 1 104 ? 10.985 12.616 -11.305 1.00 64.08 265 ASN A O 1
ATOM 1619 N N . GLU A 1 105 ? 12.717 13.856 -10.526 1.00 49.57 266 GLU A N 1
ATOM 1620 C CA . GLU A 1 105 ? 12.880 14.650 -11.735 1.00 32.94 266 GLU A CA 1
ATOM 1621 C C . GLU A 1 105 ? 12.873 13.688 -12.911 1.00 43.88 266 GLU A C 1
ATOM 1622 O O . GLU A 1 105 ? 13.887 13.024 -13.174 1.00 41.76 266 GLU A O 1
ATOM 1634 N N . PRO A 1 106 ? 11.747 13.529 -13.599 1.00 43.91 267 PRO A N 1
ATOM 1635 C CA . PRO A 1 106 ? 11.647 12.447 -14.576 1.00 35.13 267 PRO A CA 1
ATOM 1636 C C . PRO A 1 106 ? 12.460 12.695 -15.830 1.00 30.89 267 PRO A C 1
ATOM 1637 O O . PRO A 1 106 ? 12.564 13.817 -16.326 1.00 38.16 267 PRO A O 1
ATOM 1648 N N . ARG A 1 107 ? 12.953 11.598 -16.388 1.00 31.46 268 ARG A N 1
ATOM 1649 C CA . ARG A 1 107 ? 13.718 11.625 -17.625 1.00 36.17 268 ARG A CA 1
ATOM 1650 C C . ARG A 1 107 ? 12.831 11.739 -18.865 1.00 47.21 268 ARG A C 1
ATOM 1651 O O . ARG A 1 107 ? 13.245 12.317 -19.876 1.00 44.89 268 ARG A O 1
ATOM 1672 N N . ASP A 1 108 ? 11.613 11.214 -18.810 1.00 33.36 269 ASP A N 1
ATOM 1673 C CA . ASP A 1 108 ? 10.714 11.201 -19.950 1.00 31.04 269 ASP A CA 1
ATOM 1674 C C . ASP A 1 108 ? 9.327 11.479 -19.408 1.00 24.67 269 ASP A C 1
ATOM 1675 O O . ASP A 1 108 ? 9.108 11.408 -18.196 1.00 25.04 269 ASP A O 1
ATOM 1684 N N . VAL A 1 109 ? 8.400 11.807 -20.307 1.00 25.27 270 VAL A N 1
ATOM 1685 C CA . VAL A 1 109 ? 7.007 11.983 -19.918 1.00 21.97 270 VAL A CA 1
ATOM 1686 C C . VAL A 1 109 ? 6.371 10.603 -19.874 1.00 21.42 270 VAL A C 1
ATOM 1687 O O . VAL A 1 109 ? 6.416 9.843 -20.850 1.00 25.10 270 VAL A O 1
ATOM 1700 N N . GLY A 1 110 ? 5.746 10.280 -18.756 1.00 18.09 271 GLY A N 1
ATOM 1701 C CA . GLY A 1 110 ? 4.96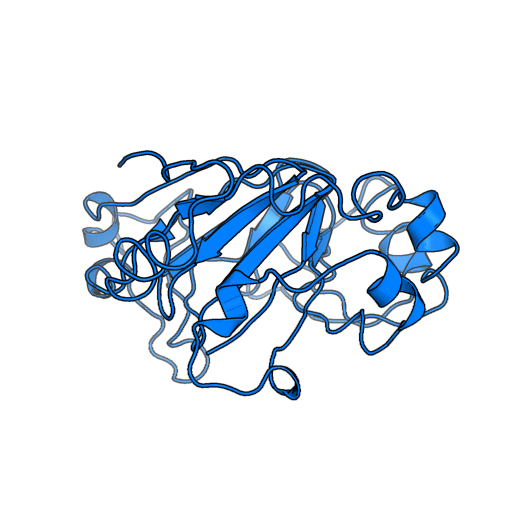3 9.068 -18.636 1.00 16.10 271 GLY A CA 1
ATOM 1702 C C . GLY A 1 110 ? 3.546 9.412 -18.225 1.00 15.42 271 GLY A C 1
ATOM 1703 O O . GLY A 1 110 ? 3.307 10.396 -17.517 1.00 17.57 271 GLY A O 1
ATOM 1707 N N . TYR A 1 111 ? 2.609 8.602 -18.674 1.00 14.40 272 TYR A N 1
ATOM 1708 C CA . TYR A 1 111 ? 1.183 8.895 -18.490 1.00 12.49 272 TYR A CA 1
ATOM 1709 C C . TYR A 1 111 ? 0.432 7.598 -18.270 1.00 13.14 272 TYR A C 1
ATOM 1710 O O . TYR A 1 111 ? 0.437 6.709 -19.127 1.00 13.90 272 TYR A O 1
ATOM 1728 N N . LEU A 1 112 ? -0.256 7.489 -17.129 1.00 13.94 273 LEU A N 1
ATOM 1729 C CA . LEU A 1 112 ? -1.174 6.388 -16.881 1.00 14.50 273 LEU A CA 1
ATOM 1730 C C . LEU A 1 112 ? -2.469 6.839 -17.512 1.00 16.07 273 LEU A C 1
ATOM 1731 O O . LEU A 1 112 ? -3.292 7.505 -16.879 1.00 15.78 273 LEU A O 1
ATOM 1747 N N . ALA A 1 113 ? -2.656 6.506 -18.788 1.00 15.31 274 ALA A N 1
ATOM 1748 C CA . ALA A 1 113 ? -3.739 7.067 -19.573 1.00 13.89 274 ALA A CA 1
ATOM 1749 C C . ALA A 1 113 ? -4.780 6.028 -19.957 1.00 15.92 274 ALA A C 1
ATOM 1750 O O . ALA A 1 113 ? -4.464 4.863 -20.214 1.00 17.39 274 ALA A O 1
ATOM 1757 N N . GLN A 1 114 ? -6.024 6.460 -19.979 1.00 14.42 275 GLN A N 1
ATOM 1758 C CA . GLN A 1 114 ? -7.125 5.711 -20.545 1.00 15.33 275 GLN A CA 1
ATOM 1759 C C . GLN A 1 114 ? -7.176 4.286 -19.995 1.00 15.71 275 GLN A C 1
ATOM 1760 O O . GLN A 1 114 ? -7.246 3.305 -20.740 1.00 19.86 275 GLN A O 1
ATOM 1774 N N . HIS A 1 115 ? -7.149 4.172 -18.667 1.00 15.77 276 HIS A N 1
ATOM 1775 C CA . HIS A 1 115 ? -7.085 2.872 -17.996 1.00 15.25 276 HIS A CA 1
ATOM 1776 C C . HIS A 1 115 ? -8.277 2.655 -17.075 1.00 14.82 276 HIS A C 1
ATOM 1777 O O . HIS A 1 115 ? -8.620 3.540 -16.278 1.00 15.25 276 HIS A O 1
ATOM 1791 N N . GLN A 1 116 ? -8.891 1.462 -17.175 1.00 17.07 277 GLN A N 1
ATOM 1792 C CA . GLN A 1 116 ? -10.056 1.117 -16.360 1.00 18.82 277 GLN A CA 1
ATOM 1793 C C . GLN A 1 116 ? -9.618 0.731 -14.939 1.00 18.70 277 GLN A C 1
ATOM 1794 O O . GLN A 1 116 ? -9.769 -0.396 -14.468 1.00 19.77 277 GLN A O 1
ATOM 1808 N N . LEU A 1 117 ? -9.090 1.729 -14.244 1.00 17.34 278 LEU A N 1
ATOM 1809 C CA . LEU A 1 117 ? -8.530 1.572 -12.901 1.00 19.18 278 LEU A CA 1
ATOM 1810 C C . LEU A 1 117 ? -9.584 1.194 -11.872 1.00 17.81 278 LEU A C 1
ATOM 1811 O O . LEU A 1 117 ? -9.262 0.551 -10.867 1.00 19.09 278 LEU A O 1
ATOM 1827 N N . PHE A 1 118 ? -10.832 1.608 -12.081 1.00 18.38 279 PHE A N 1
ATOM 1828 C CA . PHE A 1 118 ? -11.867 1.412 -11.076 1.00 20.48 279 PHE A CA 1
ATOM 1829 C C . PHE A 1 118 ? -12.432 0.014 -11.125 1.00 22.54 279 PHE A C 1
ATOM 1830 O O .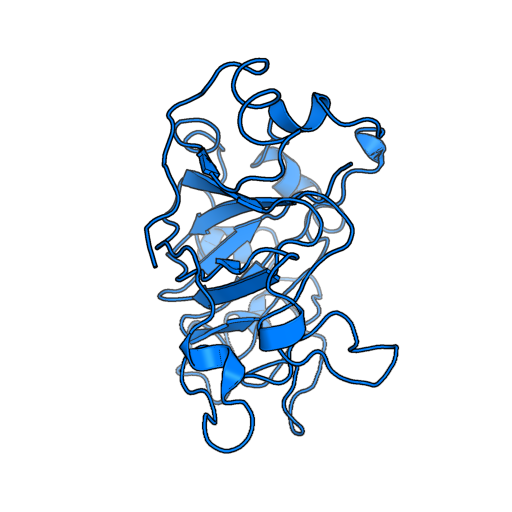 PHE A 1 118 ? -12.887 -0.510 -10.094 1.00 25.17 279 PHE A O 1
ATOM 1847 N N A ASP A 1 119 ? -12.394 -0.620 -12.292 0.75 22.18 280 ASP A N 1
ATOM 1848 N N B ASP A 1 119 ? -12.404 -0.625 -12.296 0.25 23.01 280 ASP A N 1
ATOM 1849 C CA A ASP A 1 119 ? -12.675 -2.041 -12.364 0.75 23.66 280 ASP A CA 1
ATOM 1850 C CA B ASP A 1 119 ? -12.678 -2.055 -12.366 0.25 26.94 280 ASP A CA 1
ATOM 1851 C C A ASP A 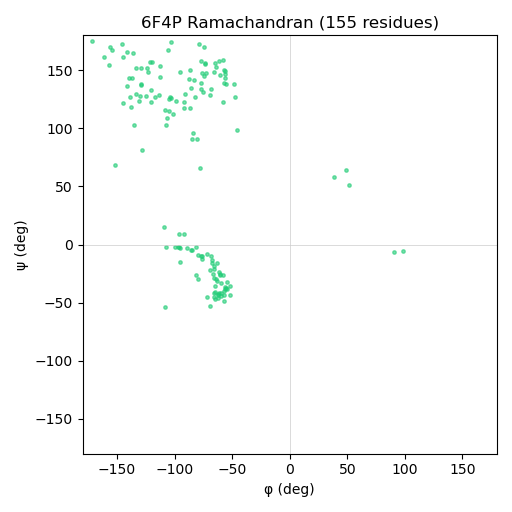1 119 ? -11.572 -2.849 -11.683 0.75 23.79 280 ASP A C 1
ATOM 1852 C C B ASP A 1 119 ? -11.571 -2.854 -11.684 0.25 25.97 280 ASP A C 1
ATOM 1853 O O A ASP A 1 119 ? -11.849 -3.823 -10.965 0.75 26.57 280 ASP A O 1
ATOM 1854 O O B ASP A 1 119 ? -11.841 -3.848 -10.997 0.25 27.00 280 ASP A O 1
ATOM 1871 N N . GLN A 1 120 ? -10.320 -2.416 -11.851 1.00 21.22 281 GLN A N 1
ATOM 1872 C CA . GLN A 1 120 ? -9.175 -3.105 -11.265 1.00 21.69 281 GLN A CA 1
ATOM 1873 C C . GLN A 1 120 ? -9.147 -2.944 -9.751 1.00 21.02 281 GLN A C 1
ATOM 1874 O O . GLN A 1 120 ? -8.786 -3.882 -9.029 1.00 23.65 281 GLN A O 1
ATOM 1889 N N . ILE A 1 121 ? -9.510 -1.767 -9.254 1.00 21.13 282 ILE A N 1
ATOM 1890 C CA . ILE A 1 121 ? -9.384 -1.422 -7.842 1.00 21.23 282 ILE A CA 1
ATOM 1891 C C . ILE A 1 121 ? -10.757 -0.909 -7.406 1.00 22.64 282 ILE A C 1
ATOM 1892 O O . ILE A 1 121 ? -10.979 0.310 -7.308 1.00 22.55 282 ILE A O 1
ATOM 1908 N N . PRO A 1 122 ? -11.687 -1.812 -7.099 1.00 22.89 283 PRO A N 1
ATOM 1909 C CA . PRO A 1 122 ? -13.068 -1.389 -6.807 1.00 26.82 283 PRO A CA 1
ATOM 1910 C C . PRO A 1 122 ? -13.199 -0.457 -5.627 1.00 28.46 283 PRO A C 1
ATOM 1911 O O . PRO A 1 122 ? -14.164 0.321 -5.569 1.00 28.05 283 PRO A O 1
ATOM 1922 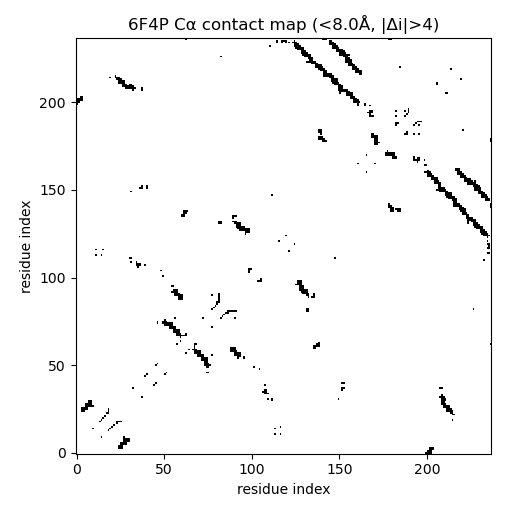N N . GLU A 1 123 ? -12.275 -0.513 -4.670 1.00 29.86 284 GLU A N 1
ATOM 1923 C CA . GLU A 1 123 ? -12.366 0.388 -3.533 1.00 35.76 284 GLU A CA 1
ATOM 1924 C C . GLU A 1 123 ? -12.428 1.842 -3.996 1.00 32.55 284 GLU A C 1
ATOM 1925 O O . GLU A 1 123 ? -13.201 2.638 -3.448 1.00 33.38 284 GLU A O 1
ATOM 1937 N N . LEU A 1 124 ? -11.689 2.183 -5.063 1.00 26.03 285 LEU A N 1
ATOM 1938 C CA . LEU A 1 124 ? -11.668 3.559 -5.564 1.00 25.87 285 LEU A CA 1
ATOM 1939 C C . LEU A 1 124 ? -13.006 3.978 -6.137 1.00 30.41 285 LEU A C 1
ATOM 1940 O O . LEU A 1 124 ? -13.312 5.174 -6.184 1.00 26.31 285 LEU A O 1
ATOM 1956 N N . LYS A 1 125 ? -13.813 3.025 -6.589 1.00 31.74 286 LYS A N 1
ATOM 1957 C CA . LYS A 1 125 ? -15.148 3.356 -7.068 1.00 34.81 286 LYS A CA 1
ATOM 1958 C C . LYS A 1 125 ? -15.963 4.045 -5.985 1.00 34.76 286 LYS A C 1
ATOM 1959 O O . LYS A 1 125 ? -16.885 4.814 -6.284 1.00 32.74 286 LYS A O 1
ATOM 1978 N N . GLN A 1 126 ? -15.649 3.789 -4.712 1.00 30.51 287 GLN A N 1
ATOM 1979 C CA . GLN A 1 126 ? -16.419 4.429 -3.665 1.00 25.29 287 GLN A CA 1
ATOM 1980 C C . GLN A 1 126 ? -16.184 5.925 -3.625 1.00 28.03 287 GLN A C 1
ATOM 1981 O O . GLN A 1 126 ? -16.981 6.650 -3.016 1.00 29.60 287 GLN A O 1
ATOM 1995 N N . ASP A 1 127 ? -15.128 6.407 -4.270 1.00 24.98 288 ASP A N 1
ATOM 1996 C CA . ASP A 1 127 ? -14.756 7.809 -4.165 1.00 25.69 288 ASP A CA 1
ATOM 1997 C C . ASP A 1 127 ? -15.317 8.664 -5.296 1.00 22.98 288 ASP A C 1
ATOM 1998 O O . ASP A 1 127 ? -15.080 9.872 -5.310 1.00 23.22 288 ASP A O 1
ATOM 2007 N N . ILE A 1 128 ? -16.004 8.060 -6.267 1.00 23.97 289 ILE A N 1
ATOM 2008 C CA . ILE A 1 128 ? -16.521 8.756 -7.431 1.00 21.61 289 ILE A CA 1
ATOM 2009 C C . ILE A 1 128 ? -17.996 8.410 -7.585 1.00 23.94 289 ILE A C 1
ATOM 2010 O O . ILE A 1 128 ? -18.534 7.524 -6.911 1.00 25.71 289 ILE A O 1
ATOM 2026 N N A SER A 1 129 ? -18.652 9.129 -8.494 0.50 23.65 290 SER A N 1
ATOM 2027 N N B SER A 1 129 ? -18.649 9.113 -8.506 0.50 23.72 290 SER A N 1
ATOM 2028 C CA A SER A 1 129 ? -20.039 8.847 -8.841 0.50 25.60 290 SER A CA 1
ATOM 2029 C CA B SER A 1 129 ? -20.027 8.791 -8.848 0.50 25.53 290 SER A CA 1
ATOM 2030 C C A SER A 1 129 ? -20.224 9.120 -10.326 0.50 24.09 290 SER A C 1
ATOM 2031 C C B SER A 1 129 ? -20.264 9.147 -10.307 0.50 24.73 290 SER A C 1
ATOM 2032 O O A SER A 1 129 ? -19.592 10.019 -10.882 0.50 24.89 290 SER A O 1
ATOM 2033 O O B SER A 1 129 ? -19.709 10.120 -10.821 0.50 24.61 290 SER A O 1
ATOM 2048 N N . ILE A 1 130 ? -21.111 8.367 -10.962 1.00 22.51 291 ILE A N 1
ATOM 2049 C CA . ILE A 1 130 ? -21.434 8.652 -12.365 1.00 22.41 291 ILE A CA 1
ATOM 2050 C C . ILE A 1 130 ? -22.344 9.877 -12.386 1.00 25.15 291 ILE A C 1
ATOM 2051 O O . ILE A 1 130 ? -23.357 9.888 -11.659 1.00 24.34 291 ILE A O 1
ATOM 2068 N N . PRO A 1 131 ? -22.038 10.926 -13.154 1.00 25.95 292 PRO A N 1
ATOM 2069 C CA . PRO A 1 131 ? -22.945 12.089 -13.205 1.00 23.79 292 PRO A CA 1
ATOM 2070 C C . PRO A 1 131 ? -24.345 11.661 -13.654 1.00 24.29 292 PRO A C 1
ATOM 2071 O O . PRO A 1 131 ? -24.506 10.892 -14.607 1.00 25.36 292 PRO A O 1
ATOM 2082 N N . ASP A 1 132 ? -25.376 12.232 -13.006 1.00 25.81 293 ASP A N 1
ATOM 2083 C CA . ASP A 1 132 ? -26.762 11.896 -13.342 1.00 31.98 293 ASP A CA 1
ATOM 2084 C C . ASP A 1 132 ? -27.110 12.227 -14.779 1.00 24.03 293 ASP A C 1
ATOM 2085 O O . ASP A 1 132 ? -27.999 11.598 -15.372 1.00 25.69 293 ASP A O 1
ATOM 2094 N N . TYR A 1 133 ? -26.409 13.189 -15.368 1.00 22.62 294 TYR A N 1
ATOM 2095 C CA . TYR A 1 133 ? -26.706 13.545 -16.744 1.00 21.61 294 TYR A CA 1
ATOM 2096 C C . TYR A 1 133 ? -26.488 12.382 -17.717 1.00 24.38 294 TYR A C 1
ATOM 2097 O O . TYR A 1 133 ? -27.117 12.349 -18.786 1.00 23.93 294 TYR A O 1
ATOM 2115 N N . ALA A 1 134 ? -25.652 11.406 -17.361 1.00 22.23 295 ALA A N 1
ATOM 2116 C CA . ALA A 1 134 ? -25.432 10.273 -18.249 1.00 24.40 295 ALA A CA 1
ATOM 2117 C C . ALA A 1 134 ? -26.696 9.420 -18.425 1.00 28.37 295 ALA A C 1
ATOM 2118 O O . ALA A 1 134 ? -26.787 8.657 -19.390 1.00 31.68 295 ALA A O 1
ATOM 2125 N N . SER A 1 135 ? -27.670 9.537 -17.530 1.00 27.54 296 SER A N 1
ATOM 2126 C CA . SER A 1 135 ? -28.915 8.789 -17.653 1.00 28.85 296 SER A CA 1
ATOM 2127 C C . SER A 1 135 ? -29.799 9.304 -18.783 1.00 32.25 296 SER A C 1
ATOM 2128 O O . SER A 1 135 ? -30.838 8.690 -19.083 1.00 31.43 296 SER A O 1
ATOM 2136 N N . LEU A 1 136 ? -29.442 10.427 -19.386 1.00 25.54 297 LEU A N 1
ATOM 2137 C CA . LEU A 1 136 ? -30.183 10.958 -20.513 1.00 24.76 297 LEU A CA 1
ATOM 2138 C C . LEU A 1 136 ? -29.835 10.243 -21.805 1.00 31.69 297 LEU A C 1
ATOM 2139 O O . LEU A 1 136 ? -30.462 10.521 -22.831 1.00 39.92 297 LEU A O 1
ATOM 2155 N N . GLY A 1 137 ? -28.796 9.385 -21.785 1.00 35.16 298 GLY A N 1
ATOM 2156 C CA . GLY A 1 137 ? -28.415 8.657 -22.971 1.00 38.73 298 GLY A CA 1
ATOM 2157 C C . GLY A 1 137 ? -29.332 7.474 -23.212 1.00 44.45 298 GLY A C 1
ATOM 2158 O O . GLY A 1 137 ? -30.203 7.155 -22.400 1.00 41.18 298 GLY A O 1
ATOM 2162 N N . ASP A 1 138 ? -29.141 6.835 -24.366 1.00 37.20 299 ASP A N 1
ATOM 2163 C CA . ASP A 1 138 ? -29.927 5.669 -24.759 1.00 49.37 299 ASP A CA 1
ATOM 2164 C C . ASP A 1 138 ? -29.243 4.342 -24.427 1.00 48.16 299 ASP A C 1
ATOM 2165 O O . ASP A 1 138 ? -29.734 3.288 -24.844 1.00 56.68 299 ASP A O 1
ATOM 2174 N N . GLY A 1 139 ? -28.142 4.365 -23.672 1.00 44.88 300 GLY A N 1
ATOM 2175 C CA . GLY A 1 139 ? -27.414 3.170 -23.311 1.00 49.49 300 GLY A CA 1
ATOM 2176 C C . GLY A 1 139 ? -27.677 2.742 -21.870 1.00 52.92 300 GLY A C 1
ATOM 2177 O O . GLY A 1 139 ? -28.351 3.421 -21.099 1.00 44.89 300 GLY A O 1
ATOM 2181 N N . GLU A 1 140 ? -27.125 1.577 -21.521 1.00 52.79 301 GLU A N 1
ATOM 2182 C CA . GLU A 1 140 ? -27.247 1.018 -20.178 1.00 51.64 301 GLU A CA 1
ATOM 2183 C C . GLU A 1 140 ? -26.130 1.551 -19.300 1.00 43.07 301 GLU A C 1
ATOM 2184 O O . GLU A 1 140 ? -24.993 1.688 -19.748 1.00 33.67 301 GLU A O 1
ATOM 2196 N N . GLU A 1 141 ? -26.446 1.809 -18.031 1.00 39.70 302 GLU A N 1
ATOM 2197 C CA . GLU A 1 141 ? -25.408 2.238 -17.104 1.00 45.32 302 GLU A CA 1
ATOM 2198 C C . GLU A 1 141 ? -24.294 1.205 -16.971 1.00 46.70 302 GLU A C 1
ATOM 2199 O O . GLU A 1 141 ? -23.139 1.574 -16.745 1.00 41.07 302 GLU A O 1
ATOM 2211 N N . GLU A 1 142 ? -24.616 -0.093 -17.074 1.00 52.17 303 GLU A N 1
ATOM 2212 C CA . GLU A 1 142 ? -23.583 -1.122 -16.987 1.00 54.06 303 GLU A CA 1
ATOM 2213 C C . GLU A 1 142 ? -22.631 -1.101 -18.171 1.00 53.45 303 GLU A C 1
ATOM 2214 O O . GLU A 1 142 ? -21.581 -1.748 -18.108 1.00 61.24 303 GLU A O 1
ATOM 2221 N N . GLU A 1 143 ? -22.971 -0.389 -19.243 1.00 43.52 304 GLU A N 1
ATOM 2222 C CA . GLU A 1 143 ? -22.095 -0.244 -20.393 1.00 37.45 304 GLU A CA 1
ATOM 2223 C C . GLU A 1 143 ? -21.274 1.036 -20.350 1.00 30.40 304 GLU A C 1
ATOM 2224 O O . GLU A 1 143 ? -20.501 1.275 -21.277 1.00 38.36 304 GLU A O 1
ATOM 2228 N N . ILE A 1 144 ? -21.458 1.879 -19.333 1.00 27.04 305 ILE A N 1
ATOM 2229 C CA . ILE A 1 144 ? -20.633 3.081 -19.206 1.00 23.46 305 ILE A CA 1
ATOM 2230 C C . ILE A 1 144 ? -19.209 2.667 -18.866 1.00 32.31 305 ILE A C 1
ATOM 2231 O O . ILE A 1 144 ? -18.991 1.798 -18.012 1.00 32.16 305 ILE A O 1
ATOM 2247 N N . THR A 1 145 ? -18.232 3.257 -19.560 1.00 24.91 306 THR A N 1
ATOM 2248 C CA . THR A 1 145 ? -16.818 2.926 -19.360 1.00 23.88 306 THR A CA 1
ATOM 2249 C C . THR A 1 145 ? -16.153 4.053 -18.564 1.00 19.73 306 THR A C 1
ATOM 2250 O O . THR A 1 145 ? -16.321 5.224 -18.913 1.00 23.25 306 THR A O 1
ATOM 2261 N N . ILE A 1 146 ? -15.476 3.723 -17.461 1.00 17.39 307 ILE A N 1
ATOM 2262 C CA . ILE A 1 146 ? -14.856 4.718 -16.586 1.00 16.35 307 ILE A CA 1
ATOM 2263 C C . ILE A 1 146 ? -13.341 4.525 -16.669 1.00 16.31 307 ILE A C 1
ATOM 2264 O O . ILE A 1 146 ? -12.826 3.440 -16.364 1.00 18.20 307 ILE A O 1
ATOM 2280 N N A ASN A 1 147 ? -12.625 5.587 -17.044 0.50 14.32 308 ASN A N 1
ATOM 2281 N N B ASN A 1 147 ? -12.620 5.579 -17.046 0.50 14.23 308 ASN A N 1
ATOM 2282 C CA A ASN A 1 147 ? -11.179 5.520 -17.218 0.50 14.81 308 ASN A CA 1
ATOM 2283 C CA B ASN A 1 147 ? -11.175 5.499 -17.211 0.50 14.70 308 ASN A CA 1
ATOM 2284 C C A ASN A 1 147 ? -10.475 6.567 -16.362 0.50 14.17 308 ASN A C 1
ATOM 2285 C C B ASN A 1 147 ? -10.474 6.559 -16.365 0.50 14.11 308 ASN A C 1
ATOM 2286 O O A ASN A 1 147 ? -10.980 7.674 -16.141 0.50 15.79 308 ASN A O 1
ATOM 2287 O O B ASN A 1 147 ? -10.985 7.663 -16.149 0.50 15.92 308 ASN A O 1
ATOM 2308 N N . ALA A 1 148 ? -9.296 6.207 -15.880 1.00 13.83 309 ALA A N 1
ATOM 2309 C CA . ALA A 1 148 ? -8.422 7.094 -15.149 1.00 15.71 309 ALA A CA 1
ATOM 2310 C C . ALA A 1 148 ? -7.359 7.654 -16.076 1.00 13.80 309 ALA A C 1
ATOM 2311 O O . ALA A 1 148 ? -6.889 6.974 -17.012 1.00 14.59 309 ALA A O 1
ATOM 2319 N N . TRP A 1 149 ? -6.972 8.891 -15.794 1.00 12.14 310 TRP A N 1
ATOM 2320 C CA . TRP A 1 149 ? -5.902 9.611 -16.505 1.00 11.75 310 TRP A CA 1
ATOM 2321 C C . TRP A 1 149 ? -5.038 10.289 -15.458 1.00 13.19 310 TRP A C 1
ATOM 2322 O O . TRP A 1 149 ? -5.462 11.293 -14.876 1.00 15.16 310 TRP A O 1
ATOM 2343 N N . PHE A 1 150 ? -3.868 9.730 -15.169 1.00 14.12 311 PHE A N 1
ATOM 2344 C CA . PHE A 1 150 ? -3.060 10.171 -14.047 1.00 11.94 311 PHE A CA 1
ATOM 2345 C C . 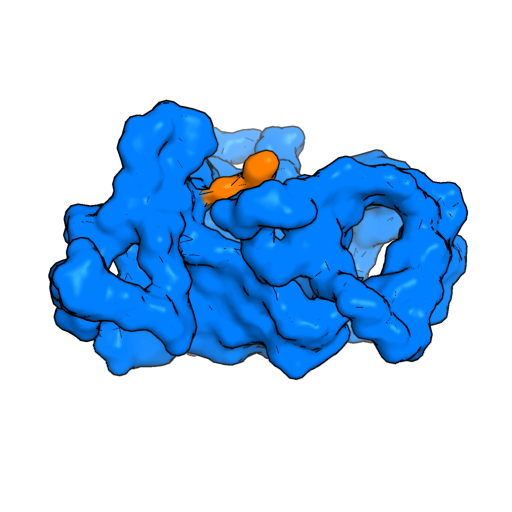PHE A 1 150 ? -1.646 10.386 -14.559 1.00 12.70 311 PHE A C 1
ATOM 2346 O O . PHE A 1 150 ? -1.047 9.471 -15.147 1.00 12.77 311 PHE A O 1
ATOM 2363 N N . GLY A 1 151 ? -1.120 11.587 -14.371 1.00 13.67 312 GLY A N 1
ATOM 2364 C CA . GLY A 1 151 ? 0.213 11.859 -14.846 1.00 16.43 312 GLY A CA 1
ATOM 2365 C C . GLY A 1 151 ? 0.731 13.187 -14.398 1.00 13.82 312 GLY A C 1
ATOM 2366 O O . GLY A 1 151 ? 0.030 14.019 -13.827 1.00 15.75 312 GLY A O 1
ATOM 2370 N N . PRO A 1 152 ? 1.995 13.430 -14.721 1.00 15.30 313 PRO A N 1
ATOM 2371 C CA . PRO A 1 152 ? 2.640 14.677 -14.342 1.00 17.40 313 PRO A CA 1
ATOM 2372 C C . PRO A 1 152 ? 2.156 15.839 -15.189 1.00 16.16 313 PRO A C 1
ATOM 2373 O O . PRO A 1 152 ? 1.477 15.683 -16.214 1.00 16.87 313 PRO A O 1
ATOM 2384 N N . GLN A 1 153 ? 2.548 17.030 -14.750 1.00 17.22 314 GLN A N 1
ATOM 2385 C CA . GLN A 1 153 ? 2.508 18.189 -15.622 1.00 16.50 314 GLN A CA 1
ATOM 2386 C C . GLN A 1 153 ? 3.163 17.831 -16.945 1.00 16.49 314 GLN A C 1
ATOM 2387 O O . GLN A 1 153 ? 4.215 17.169 -16.988 1.00 19.58 314 GLN A O 1
ATOM 2401 N N . GLY A 1 154 ? 2.550 18.285 -18.028 1.00 14.84 315 GLY A N 1
ATOM 2402 C CA . GLY A 1 154 ? 3.132 18.199 -19.332 1.00 16.43 315 GLY A CA 1
ATOM 2403 C C . GLY A 1 154 ? 2.662 17.054 -20.190 1.00 16.21 315 GLY A C 1
ATOM 2404 O O . GLY A 1 154 ? 3.053 17.002 -21.364 1.00 18.27 315 GLY A O 1
ATOM 2408 N N . THR A 1 155 ? 1.840 16.140 -19.665 1.00 14.10 316 THR A N 1
ATOM 2409 C CA . THR A 1 155 ? 1.261 15.143 -20.552 1.00 15.51 316 T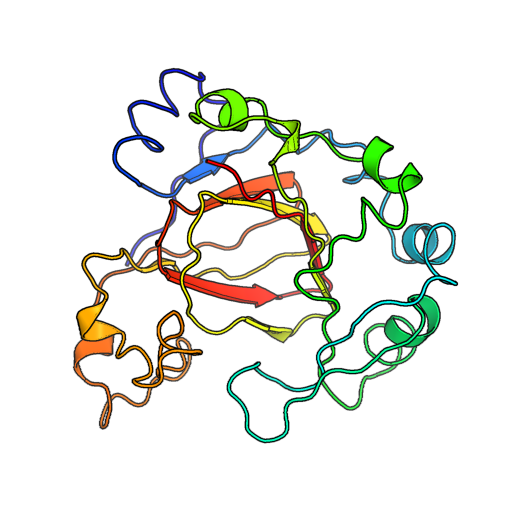HR A CA 1
ATOM 2410 C C . THR A 1 155 ? 0.420 15.831 -21.614 1.00 15.56 316 THR A C 1
ATOM 2411 O O . THR A 1 155 ? -0.230 16.843 -21.365 1.00 15.00 316 THR A O 1
ATOM 2422 N N . ILE A 1 156 ? 0.421 15.255 -22.812 1.00 15.23 317 ILE A N 1
ATOM 2423 C CA . ILE A 1 156 ? -0.334 15.782 -23.941 1.00 14.19 317 ILE A CA 1
ATOM 2424 C C . ILE A 1 156 ? -1.055 14.615 -24.588 1.00 16.59 317 ILE A C 1
ATOM 2425 O O . ILE A 1 156 ? -0.424 13.618 -24.964 1.00 17.54 317 ILE A O 1
ATOM 2441 N N . SER A 1 157 ? -2.363 14.774 -24.801 1.00 13.08 318 SER A N 1
ATOM 2442 C CA . SER A 1 157 ? -3.179 13.898 -25.624 1.00 12.69 318 SER A CA 1
ATOM 2443 C C . SER A 1 157 ? -3.463 14.675 -26.901 1.00 15.36 318 SER A C 1
ATOM 2444 O O . SER A 1 157 ? -4.220 15.667 -26.876 1.00 13.22 318 SER A O 1
ATOM 2452 N N . PRO A 1 158 ? -2.865 14.274 -28.018 1.00 12.52 319 PRO A N 1
ATOM 2453 C CA . PRO A 1 158 ? -3.065 14.958 -29.290 1.00 12.43 319 PRO A CA 1
ATOM 2454 C C . PRO A 1 158 ? -4.526 15.003 -29.689 1.00 12.39 319 PRO A C 1
ATOM 2455 O O . PRO A 1 158 ? -5.363 14.206 -29.240 1.00 13.63 319 PRO A O 1
ATOM 2466 N N . LEU A 1 159 ? -4.840 15.954 -30.564 1.00 13.87 320 LEU A N 1
ATOM 2467 C CA . LEU A 1 159 ? -6.201 16.193 -31.006 1.00 12.08 320 LEU A CA 1
ATOM 2468 C C . LEU A 1 159 ? -6.815 14.948 -31.640 1.00 11.69 320 LEU A C 1
ATOM 2469 O O . LEU A 1 159 ? -6.277 14.393 -32.610 1.00 13.66 320 LEU A O 1
ATOM 2485 N N . HIS A 1 160 ? -7.936 14.507 -31.094 1.00 11.06 321 HIS A N 1
ATOM 2486 C CA . HIS A 1 160 ? -8.599 13.277 -31.536 1.00 12.46 321 HIS A CA 1
ATOM 2487 C C . HIS A 1 160 ? -10.079 13.340 -31.189 1.00 13.09 321 HIS A C 1
ATOM 2488 O O . HIS A 1 160 ? -10.532 14.231 -30.456 1.00 12.94 321 HIS A O 1
ATOM 2502 N N . GLN A 1 161 ? -10.834 12.379 -31.718 1.00 12.47 322 GLN A N 1
ATOM 2503 C CA . GLN A 1 161 ? -12.255 12.282 -31.436 1.00 14.26 322 GLN A CA 1
ATOM 2504 C C . GLN A 1 161 ? -12.588 10.875 -30.997 1.00 15.36 322 GLN A C 1
ATOM 2505 O O . GLN A 1 161 ? -11.898 9.919 -31.369 1.00 16.71 322 GLN A O 1
ATOM 2519 N N . ASP A 1 162 ? -13.639 10.753 -30.184 1.00 13.95 323 ASP A N 1
ATOM 2520 C CA . ASP A 1 162 ? -14.061 9.486 -29.603 1.00 12.88 323 ASP A CA 1
ATOM 2521 C C . ASP A 1 162 ? -15.477 9.158 -30.042 1.00 14.56 323 ASP A C 1
ATOM 2522 O O . ASP A 1 162 ? -16.256 10.056 -30.392 1.00 15.43 323 ASP A O 1
ATOM 2531 N N . PRO A 1 163 ? -15.856 7.880 -30.009 1.00 13.59 324 PRO A N 1
ATOM 2532 C CA . PRO A 1 163 ? -17.141 7.443 -30.572 1.00 16.06 324 PRO A CA 1
ATOM 2533 C C . PRO A 1 163 ? -18.312 7.424 -29.598 1.00 15.05 324 PRO A C 1
ATOM 2534 O O . PRO A 1 163 ? -19.363 6.860 -29.946 1.00 17.70 324 PRO A O 1
ATOM 2545 N N . GLN A 1 164 ? -18.131 7.971 -28.394 1.00 15.23 325 GLN A N 1
ATOM 2546 C CA . GLN A 1 164 ? -19.193 8.083 -27.400 1.00 16.60 325 GLN A CA 1
ATOM 2547 C C . GLN A 1 164 ? -19.145 9.466 -26.774 1.00 15.57 325 GLN A C 1
ATOM 2548 O O . GLN A 1 164 ? -18.157 10.201 -26.905 1.00 15.73 325 GLN A O 1
ATOM 2562 N N . GLN A 1 165 ? -20.227 9.836 -26.089 1.00 15.12 326 GLN A N 1
ATOM 2563 C CA . GLN A 1 165 ? -20.211 11.034 -25.262 1.00 14.42 326 GLN A CA 1
ATOM 2564 C C . GLN A 1 165 ? -19.219 10.843 -24.118 1.00 14.71 326 GLN A C 1
ATOM 2565 O O . GLN A 1 165 ? -18.947 9.725 -23.698 1.00 15.75 326 GLN A O 1
ATOM 2579 N N . ASN A 1 166 ? -18.711 11.954 -23.576 1.00 13.74 327 ASN A N 1
ATOM 2580 C CA . ASN A 1 166 ? -17.767 11.874 -22.464 1.00 11.94 327 ASN A CA 1
ATOM 2581 C C . ASN A 1 166 ? -18.024 12.973 -21.446 1.00 13.89 327 ASN A C 1
ATOM 2582 O O . ASN A 1 166 ? -18.242 14.131 -21.816 1.00 14.84 327 ASN A O 1
ATOM 2593 N N . PHE A 1 167 ? -17.978 12.584 -20.164 1.00 14.72 328 PHE A N 1
ATOM 2594 C CA . PHE A 1 167 ? -17.782 13.527 -19.067 1.00 12.67 328 PHE A CA 1
ATOM 2595 C C . PHE A 1 167 ? -16.374 13.310 -18.535 1.00 13.86 328 PHE A C 1
ATOM 2596 O O . PHE A 1 167 ? -16.071 12.246 -17.973 1.00 15.81 328 PHE A O 1
ATOM 2613 N N . LEU A 1 168 ? -15.531 14.337 -18.682 1.00 12.05 329 LEU A N 1
ATOM 2614 C CA . LEU A 1 168 ? -14.159 14.324 -18.173 1.00 12.17 329 LEU A CA 1
ATOM 2615 C C . LEU A 1 168 ? -14.125 15.138 -16.889 1.00 13.98 329 LEU A C 1
ATOM 2616 O O . LEU A 1 168 ? -14.331 16.354 -16.915 1.00 14.53 329 LEU A O 1
ATOM 2632 N N . VAL A 1 169 ? -13.888 14.460 -15.771 1.00 13.66 330 VAL A N 1
ATOM 2633 C CA . VAL A 1 169 ? -13.944 15.053 -14.441 1.00 13.51 330 VAL A CA 1
ATOM 2634 C C . VAL A 1 169 ? -12.527 15.293 -13.956 1.00 15.04 330 VAL A C 1
ATOM 2635 O O . VAL A 1 169 ? -11.700 14.370 -13.904 1.00 14.52 330 VAL A O 1
ATOM 2648 N N . GLN A 1 170 ? -12.241 16.515 -13.563 1.00 13.87 331 GLN A N 1
ATOM 2649 C CA . GLN A 1 170 ? -10.926 16.855 -13.056 1.00 13.11 331 GLN A CA 1
ATOM 2650 C C . GLN A 1 170 ? -10.902 16.698 -11.540 1.00 16.45 331 GLN A C 1
ATOM 2651 O O . GLN A 1 170 ? -11.696 17.322 -10.849 1.00 17.07 331 GLN A O 1
ATOM 2665 N N . VAL A 1 171 ? -9.998 15.878 -11.021 1.00 14.41 332 VAL A N 1
ATOM 2666 C CA . VAL A 1 171 ? -9.894 15.658 -9.574 1.00 15.51 332 VAL A CA 1
ATOM 2667 C C . VAL A 1 171 ? -8.704 16.399 -8.972 1.00 17.87 332 VAL A C 1
ATOM 2668 O O . VAL A 1 171 ? -8.838 17.091 -7.960 1.00 20.41 332 VAL A O 1
ATOM 2681 N N A MET A 1 172 ? -7.513 16.221 -9.548 0.60 15.64 333 MET A N 1
ATOM 2682 N N B MET A 1 172 ? -7.544 16.297 -9.610 0.40 17.26 333 MET A N 1
ATOM 2683 C CA A MET A 1 172 ? -6.278 16.855 -9.103 0.60 17.13 333 MET A CA 1
ATOM 2684 C CA B MET A 1 172 ? -6.297 16.866 -9.126 0.40 18.00 333 MET A CA 1
ATOM 2685 C C A MET A 1 172 ? -5.706 17.648 -10.270 0.60 18.27 333 MET A C 1
ATOM 2686 C C B MET A 1 172 ? -5.677 17.643 -10.273 0.40 18.23 333 MET A C 1
ATOM 2687 O O A MET A 1 172 ? -5.704 17.163 -11.401 0.60 16.11 333 MET A O 1
ATOM 2688 O O B MET A 1 172 ? -5.627 17.140 -11.397 0.40 15.83 333 MET A O 1
ATOM 2715 N N . GLY A 1 173 ? -5.208 18.854 -9.998 1.00 16.21 334 GLY A N 1
ATOM 2716 C CA . GLY A 1 173 ? -4.524 19.633 -11.018 1.00 17.59 334 GLY A CA 1
ATOM 2717 C C . GLY A 1 173 ? -5.452 20.223 -12.066 1.00 14.81 334 GLY A C 1
ATOM 2718 O O . GLY A 1 173 ? -6.654 20.067 -12.037 1.00 16.88 334 GLY A O 1
ATOM 2723 N N . ARG A 1 174 ? -4.839 20.884 -13.040 1.00 16.12 335 ARG A N 1
ATOM 2724 C CA . ARG A 1 174 ? -5.540 21.563 -14.110 1.00 16.45 335 ARG A CA 1
ATOM 2725 C C . ARG A 1 174 ? -5.081 21.053 -15.472 1.00 13.58 335 ARG A C 1
ATOM 2726 O O . ARG A 1 174 ? -3.916 20.661 -15.657 1.00 14.43 335 ARG A O 1
ATOM 2747 N N . LYS A 1 175 ? -5.992 21.142 -16.438 1.00 13.96 336 LYS A N 1
ATOM 2748 C CA . LYS A 1 175 ? -5.719 20.790 -17.825 1.00 13.38 336 LYS A CA 1
ATOM 2749 C C . LYS A 1 175 ? -6.156 21.903 -18.766 1.00 11.98 336 LYS A C 1
ATOM 2750 O O . LYS A 1 175 ? -7.267 22.447 -18.640 1.00 15.14 336 LYS A O 1
ATOM 2769 N N 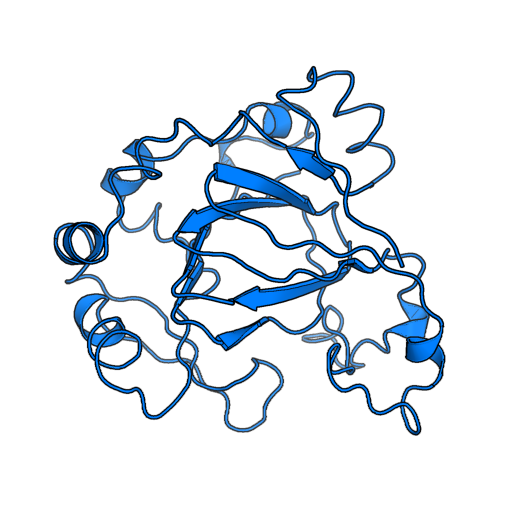A TYR A 1 176 ? -5.301 22.202 -19.742 0.75 12.59 337 TYR A N 1
ATOM 2770 N N B TYR A 1 176 ? -5.292 22.235 -19.725 0.25 12.83 337 TYR A N 1
ATOM 2771 C CA A TYR A 1 176 ? -5.643 23.056 -20.865 0.75 12.59 337 TYR A CA 1
ATOM 2772 C CA B TYR A 1 176 ? -5.687 23.081 -20.841 0.25 13.32 337 TYR A CA 1
ATOM 2773 C C A TYR A 1 176 ? -6.293 22.205 -21.950 0.75 12.61 337 TYR A C 1
ATOM 2774 C C B TYR A 1 176 ? -6.309 22.204 -21.918 0.25 13.34 337 TYR A C 1
ATOM 2775 O O A TYR A 1 176 ? -5.746 21.163 -22.345 0.75 13.81 337 TYR A O 1
ATOM 2776 O O B TYR A 1 176 ? -5.733 21.181 -22.308 0.25 14.74 337 TYR A O 1
ATOM 2811 N N . ILE A 1 177 ? -7.490 22.595 -22.385 1.00 12.78 338 ILE A N 1
ATOM 2812 C CA . ILE A 1 177 ? -8.271 21.796 -23.324 1.00 12.69 338 ILE A CA 1
ATOM 2813 C C . ILE A 1 177 ? -8.675 22.666 -24.496 1.00 13.37 338 ILE A C 1
ATOM 2814 O O . ILE A 1 177 ? -9.134 23.800 -24.317 1.00 15.55 338 ILE A O 1
ATOM 2831 N N A ARG A 1 178 ? -8.488 22.133 -25.699 0.75 12.57 339 ARG A N 1
ATOM 2832 N N B ARG A 1 178 ? -8.462 22.162 -25.699 0.25 12.20 339 ARG A N 1
ATOM 2833 C CA A ARG A 1 178 ? -8.930 22.758 -26.938 0.75 11.24 339 ARG A CA 1
ATOM 2834 C CA B ARG A 1 178 ? -9.006 22.790 -26.887 0.25 12.55 339 ARG A CA 1
ATOM 2835 C C A ARG A 1 178 ? -9.923 21.842 -27.638 0.75 11.76 339 ARG A C 1
ATOM 2836 C C B ARG A 1 178 ? -9.975 21.834 -27.552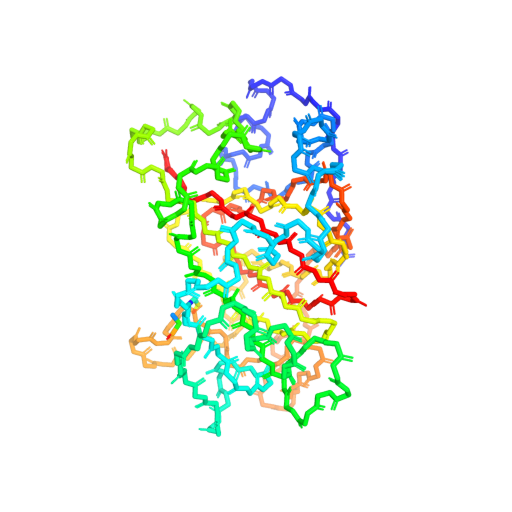 0.25 11.58 339 ARG A C 1
ATOM 2837 O O A ARG A 1 178 ? -9.666 20.643 -27.787 0.75 12.64 339 ARG A O 1
ATOM 2838 O O B ARG A 1 178 ? -9.752 20.616 -27.579 0.25 11.42 339 ARG A O 1
ATOM 2879 N N . LEU A 1 179 ? -11.054 22.401 -28.073 1.00 12.57 340 LEU A N 1
ATOM 2880 C CA . LEU A 1 179 ? -12.144 21.638 -28.676 1.00 11.21 340 LEU A CA 1
ATOM 2881 C C . LEU A 1 179 ? -12.506 22.175 -30.047 1.00 12.23 340 LEU A C 1
ATOM 2882 O O . LEU A 1 179 ? -12.718 23.380 -30.204 1.00 14.83 340 LEU A O 1
ATOM 2899 N N . TYR A 1 180 ? -12.544 21.289 -31.040 1.00 12.21 341 TYR A N 1
ATOM 2900 C CA . TYR A 1 180 ? -12.966 21.627 -32.395 1.00 13.26 341 TYR A CA 1
ATOM 2901 C C . TYR A 1 180 ? -14.159 20.766 -32.802 1.00 13.61 341 TYR A C 1
ATOM 2902 O O . TYR A 1 180 ? -14.145 19.546 -32.643 1.00 13.39 341 TYR A O 1
ATOM 2920 N N A SER A 1 181 ? -15.168 21.409 -33.378 0.50 15.67 342 SER A N 1
ATOM 2921 N N B SER A 1 181 ? -15.192 21.395 -33.346 0.50 15.16 342 SER A N 1
ATOM 2922 C CA A SER A 1 181 ? -16.391 20.723 -33.748 0.50 14.24 342 SER A CA 1
ATOM 2923 C CA B SER A 1 181 ? -16.388 20.643 -33.652 0.50 14.79 342 SER A CA 1
ATOM 2924 C C A SER A 1 181 ? -16.143 19.712 -34.866 0.50 14.26 342 SER A C 1
ATOM 2925 C C B SER A 1 181 ? -16.153 19.709 -34.834 0.50 13.99 342 SER A C 1
ATOM 2926 O O A SER A 1 181 ? -15.258 19.895 -35.700 0.50 16.65 342 SER A O 1
ATOM 2927 O O B SER A 1 181 ? -15.293 19.951 -35.679 0.50 16.76 342 SER A O 1
ATOM 2942 N N . PRO A 1 182 ? -16.945 18.643 -34.928 1.00 16.39 343 PRO A N 1
ATOM 2943 C CA . PRO A 1 182 ? -16.841 17.729 -36.088 1.00 17.45 343 PRO A CA 1
ATOM 2944 C C . PRO A 1 182 ? -17.059 18.411 -37.430 1.00 19.18 343 PRO A C 1
ATOM 2945 O O . PRO A 1 182 ? -16.536 17.955 -38.461 1.00 24.60 343 PRO A O 1
ATOM 2956 N N A GLN A 1 183 ? -17.784 19.530 -37.439 0.75 20.90 344 GLN A N 1
ATOM 2957 N N B GLN A 1 183 ? -17.780 19.532 -37.467 0.25 22.92 344 GLN A N 1
ATOM 2958 C CA A GLN A 1 183 ? -17.941 20.307 -38.666 0.75 26.08 344 GLN A CA 1
ATOM 2959 C CA B GLN A 1 183 ? -17.924 20.239 -38.737 0.25 26.80 344 GLN A CA 1
ATOM 2960 C C A GLN A 1 183 ? -16.607 20.806 -39.213 0.75 24.66 344 GLN A C 1
ATOM 2961 C C B GLN A 1 183 ? -16.630 20.905 -39.201 0.25 25.83 344 GLN A C 1
ATOM 2962 O O A GLN A 1 183 ? -16.485 21.031 -40.423 0.75 30.49 344 GLN A O 1
ATOM 2963 O O B GLN A 1 183 ? -16.574 21.363 -40.348 0.25 27.95 344 GLN A O 1
ATOM 2976 N N . GLU A 1 184 ? -15.598 20.974 -38.354 1.00 21.90 345 GLU A N 1
ATOM 2977 C CA . GLU A 1 184 ? -14.290 21.461 -38.756 1.00 22.35 345 GLU A CA 1
ATOM 2978 C C . GLU A 1 184 ? -13.317 20.352 -39.142 1.00 23.27 345 GLU A C 1
ATOM 2979 O O . GLU A 1 184 ? -12.140 20.644 -39.364 1.00 22.37 345 GLU A O 1
ATOM 2992 N N . SER A 1 185 ? -13.780 19.107 -39.297 1.00 21.55 346 SER A N 1
ATOM 2993 C CA . SER A 1 185 ? -12.856 17.981 -39.471 1.00 23.16 346 SER A CA 1
ATOM 2994 C C . SER A 1 185 ? -11.900 18.186 -40.658 1.00 24.43 346 SER A C 1
ATOM 2995 O O . SER A 1 185 ? -10.724 17.795 -40.595 1.00 24.18 346 SER A O 1
ATOM 3003 N N . GLY A 1 186 ? -12.390 18.769 -41.750 1.00 25.73 347 GLY A N 1
ATOM 3004 C CA . GLY A 1 186 ? -11.543 18.994 -42.921 1.00 32.47 347 GLY A CA 1
ATOM 3005 C C . GLY A 1 186 ? -10.281 19.769 -42.600 1.00 31.61 347 GLY A C 1
ATOM 3006 O O . GLY A 1 186 ? -9.201 19.490 -43.145 1.00 35.50 347 GLY A O 1
ATOM 3010 N N . ALA A 1 187 ? -10.397 20.754 -41.718 1.00 20.05 348 ALA A N 1
ATOM 3011 C CA . ALA A 1 187 ? -9.311 21.639 -41.367 1.00 18.47 348 ALA A CA 1
ATOM 3012 C C . ALA A 1 187 ? -8.372 21.011 -40.345 1.00 16.08 348 ALA A C 1
ATOM 3013 O O . ALA A 1 187 ? -7.400 21.645 -39.951 1.00 17.06 348 ALA A O 1
ATOM 3020 N N . LEU A 1 188 ? -8.681 19.800 -39.889 1.00 16.70 349 LEU A N 1
ATOM 3021 C CA . LEU A 1 188 ? -7.889 19.137 -38.867 1.00 14.82 349 LEU A CA 1
ATOM 3022 C C . LEU A 1 188 ? -7.071 17.998 -39.443 1.00 15.60 349 LEU A C 1
ATOM 3023 O O . LEU A 1 188 ? -6.300 17.359 -38.706 1.00 16.64 349 LEU A O 1
ATOM 3039 N N . TYR A 1 189 ? -7.204 17.732 -40.736 1.00 15.75 350 TYR A N 1
ATOM 3040 C CA . TYR A 1 189 ? -6.325 16.813 -41.452 1.00 16.04 350 TYR A CA 1
ATOM 3041 C C . TYR A 1 189 ? -6.170 15.485 -40.707 1.00 19.21 350 TYR A C 1
ATOM 3042 O O . TYR A 1 189 ? -5.058 15.118 -40.298 1.00 17.90 350 TYR A O 1
ATOM 3060 N N . PRO A 1 190 ? -7.239 14.723 -40.560 1.00 18.73 351 PRO A N 1
ATOM 3061 C CA . PRO A 1 190 ? -7.136 13.406 -39.923 1.00 19.27 351 PRO A CA 1
ATOM 3062 C C . PRO A 1 190 ? -6.125 12.540 -40.635 1.00 20.22 351 PRO A C 1
ATOM 3063 O O . PRO A 1 190 ? -6.011 12.588 -41.862 1.00 22.13 351 PRO A O 1
ATOM 3074 N N . HIS A 1 191 ? -5.448 11.685 -39.867 1.00 19.34 352 HIS A N 1
ATOM 3075 C CA . HIS A 1 191 ? -4.575 10.690 -40.479 1.00 24.21 352 HIS A CA 1
ATOM 3076 C C . HIS A 1 191 ? -5.363 9.835 -41.458 1.00 30.18 352 HIS A C 1
ATOM 3077 O O . HIS A 1 191 ? -6.527 9.492 -41.234 1.00 28.51 352 HIS A O 1
ATOM 3091 N N . ASP A 1 192 ? -4.645 9.371 -42.479 1.00 35.83 353 ASP A N 1
ATOM 3092 C CA . ASP A 1 192 ? -5.252 8.585 -43.538 1.00 46.60 353 ASP A CA 1
ATOM 3093 C C . ASP A 1 192 ? -5.408 7.141 -43.131 1.00 50.71 353 ASP A C 1
ATOM 3094 O O . ASP A 1 192 ? -6.279 6.449 -43.668 1.00 59.36 353 ASP A O 1
ATOM 3098 N N . THR A 1 193 ? -4.586 6.639 -42.226 1.00 48.06 354 THR A N 1
ATOM 3099 C CA . THR A 1 193 ? -4.707 5.226 -41.983 1.00 58.00 354 THR A CA 1
ATOM 3100 C C . THR A 1 193 ? -5.981 5.005 -41.185 1.00 65.71 354 THR A C 1
ATOM 3101 O O . THR A 1 193 ? -6.463 5.890 -40.470 1.00 54.68 354 THR A O 1
ATOM 3112 N N . HIS A 1 194 ? -6.525 3.804 -41.303 1.00 69.20 355 HIS A N 1
ATOM 3113 C CA . HIS A 1 194 ? -7.794 3.514 -40.653 1.00 62.85 355 HIS A CA 1
ATOM 3114 C C . HIS A 1 194 ? -7.674 3.573 -39.140 1.00 57.33 355 HIS A C 1
ATOM 3115 O O . HIS A 1 194 ? -8.562 4.102 -38.459 1.00 47.19 355 HIS A O 1
ATOM 3129 N N . LEU A 1 195 ? -6.576 3.038 -38.603 1.00 45.69 356 LEU A N 1
ATOM 3130 C CA . LEU A 1 195 ? -6.383 2.959 -37.163 1.00 47.85 356 LEU A CA 1
ATOM 3131 C C . LEU A 1 195 ? -6.164 4.314 -36.505 1.00 61.57 356 LEU A C 1
ATOM 3132 O O . LEU A 1 195 ? -6.399 4.437 -35.299 1.00 69.39 356 LEU A O 1
ATOM 3136 N N . LEU A 1 196 ? -5.729 5.327 -37.252 1.00 50.36 357 LEU A N 1
ATOM 3137 C CA . LEU A 1 196 ? -5.476 6.648 -36.684 1.00 44.16 357 LEU A CA 1
ATOM 3138 C C . LEU A 1 196 ? -6.402 7.668 -37.301 1.00 27.40 357 LEU A C 1
ATOM 3139 O O . LEU A 1 196 ? -6.177 8.860 -37.127 1.00 21.91 357 LEU A O 1
ATOM 3155 N N A HIS A 1 197 ? -7.463 7.217 -37.973 0.75 25.52 358 HIS A N 1
ATOM 3156 N N B HIS A 1 197 ? -7.454 7.235 -38.005 0.25 28.41 358 HIS A N 1
ATOM 3157 C CA A HIS A 1 197 ? -8.372 8.131 -38.640 0.75 28.51 358 HIS A CA 1
ATOM 3158 C CA B HIS A 1 197 ? -8.320 8.167 -38.719 0.25 28.51 358 HIS A CA 1
ATOM 3159 C C A HIS A 1 197 ? -9.110 9.021 -37.652 0.75 20.49 358 HIS A C 1
ATOM 3160 C C B HIS A 1 197 ? -9.091 9.085 -37.781 0.25 24.56 358 HIS A C 1
ATOM 3161 O O A HIS A 1 197 ? -9.633 10.059 -38.060 0.75 27.03 358 HIS A O 1
ATOM 3162 O O B HIS A 1 197 ? -9.620 10.101 -38.237 0.25 25.55 358 HIS A O 1
ATOM 3189 N N A ASN A 1 198 ? -9.144 8.645 -36.374 0.75 19.75 359 ASN A N 1
ATOM 3190 N N B ASN A 1 198 ? -9.166 8.750 -36.494 0.25 23.65 359 ASN A N 1
ATOM 3191 C CA A ASN A 1 198 ? -9.762 9.469 -35.346 0.75 18.68 359 ASN A CA 1
ATOM 3192 C CA B ASN A 1 198 ? -9.815 9.594 -35.500 0.25 18.88 359 ASN A CA 1
ATOM 3193 C C A ASN A 1 198 ? -8.793 10.460 -34.718 0.75 16.71 359 ASN A C 1
ATOM 3194 C C B ASN A 1 198 ? -8.824 10.502 -34.773 0.25 16.62 359 ASN A C 1
ATOM 3195 O O A ASN A 1 198 ? -9.160 11.109 -33.734 0.75 14.88 359 ASN A O 1
ATOM 3196 O O B ASN A 1 198 ? -9.187 11.115 -33.765 0.25 14.21 359 ASN A O 1
ATOM 3217 N N . THR A 1 199 ? -7.592 10.604 -35.270 1.00 15.89 360 THR A N 1
ATOM 3218 C CA . THR A 1 199 ? -6.563 11.491 -34.731 1.00 14.75 360 THR A CA 1
ATOM 3219 C C . THR A 1 199 ? -6.123 12.467 -35.813 1.00 15.24 360 THR A C 1
ATOM 3220 O O . THR A 1 199 ? -5.930 12.095 -36.969 1.00 16.34 360 THR A O 1
ATOM 3232 N N . SER A 1 200 ? -5.943 13.718 -35.421 1.00 13.72 361 SER A N 1
ATOM 3233 C CA . SER A 1 200 ? -5.488 14.770 -36.309 1.00 14.06 361 SER A CA 1
ATOM 3234 C C . SER A 1 200 ? -3.987 14.646 -36.561 1.00 14.79 361 SER A C 1
ATOM 3235 O O . SER A 1 200 ? -3.228 14.240 -35.673 1.00 15.62 361 SER A O 1
ATOM 3243 N N . GLN A 1 201 ? -3.552 15.036 -37.754 1.00 13.68 362 GLN A N 1
ATOM 3244 C CA . GLN A 1 201 ? -2.125 15.151 -38.019 1.00 15.34 362 GLN A CA 1
ATOM 3245 C C . GLN A 1 201 ? -1.486 16.397 -37.442 1.00 15.76 362 GLN A C 1
ATOM 3246 O O . GLN A 1 201 ? -0.247 16.504 -37.476 1.00 17.87 362 GLN A O 1
ATOM 3260 N N . VAL A 1 202 ? -2.263 17.341 -36.954 1.00 14.92 363 VAL A N 1
ATOM 3261 C CA . VAL A 1 202 ? -1.782 18.642 -36.516 1.00 13.38 363 VAL A CA 1
ATOM 3262 C C . VAL A 1 202 ? -1.407 18.632 -35.041 1.00 14.51 363 VAL A C 1
ATOM 3263 O O . VAL A 1 202 ? -2.129 18.090 -34.200 1.00 18.01 363 VAL A O 1
ATOM 3276 N N A ASP A 1 203 ? -0.266 19.249 -34.734 0.50 16.15 364 ASP A N 1
ATOM 3277 N N B ASP A 1 203 ? -0.288 19.284 -34.716 0.50 16.61 364 ASP A N 1
ATOM 3278 C CA A ASP A 1 203 ? 0.098 19.606 -33.366 0.50 17.75 364 ASP A CA 1
ATOM 3279 C CA B ASP A 1 203 ? 0.091 19.559 -33.327 0.50 17.01 364 ASP A CA 1
ATOM 3280 C C A ASP A 1 203 ? -0.614 20.909 -33.022 0.50 17.90 364 ASP A C 1
ATOM 3281 C C B ASP A 1 203 ? -0.525 20.894 -32.914 0.50 16.51 364 ASP A C 1
ATOM 3282 O O A ASP A 1 203 ? -0.287 21.978 -33.562 0.50 16.83 364 ASP A O 1
ATOM 3283 O O B ASP A 1 203 ? -0.024 21.967 -33.267 0.50 15.09 364 ASP A O 1
ATOM 3300 N N . VAL A 1 204 ? -1.614 20.818 -32.144 1.00 16.25 365 VAL A N 1
ATOM 3301 C CA . VAL A 1 204 ? -2.470 21.956 -31.880 1.00 14.26 365 VAL A CA 1
ATOM 3302 C C . VAL A 1 204 ? -1.692 23.175 -31.449 1.00 17.85 365 VAL A C 1
ATOM 3303 O O . VAL A 1 204 ? -1.995 24.284 -31.893 1.00 17.72 365 VAL A O 1
ATOM 3317 N N . GLU A 1 205 ? -0.732 23.009 -30.551 1.00 14.41 366 GLU A N 1
ATOM 3318 C CA . GLU A 1 205 ? -0.075 24.174 -29.966 1.00 15.91 366 GLU A CA 1
ATOM 3319 C C . GLU A 1 205 ? 1.146 24.653 -30.747 1.00 17.65 366 GLU A C 1
ATOM 3320 O O . GLU A 1 205 ? 1.713 25.708 -30.420 1.00 18.62 366 GLU A O 1
ATOM 3332 N N . ASN A 1 206 ? 1.541 23.963 -31.812 1.00 17.50 367 ASN A N 1
ATOM 3333 C CA . ASN A 1 206 ? 2.602 24.446 -32.694 1.00 18.77 367 ASN A CA 1
ATOM 3334 C C . ASN A 1 206 ? 2.331 23.886 -34.078 1.00 18.03 367 ASN A C 1
ATOM 3335 O O . ASN A 1 206 ? 3.068 23.033 -34.591 1.00 19.49 367 ASN A O 1
ATOM 3346 N N . PRO A 1 207 ? 1.268 24.343 -34.709 1.00 16.98 368 PRO A N 1
ATOM 3347 C CA . PRO A 1 207 ? 0.846 23.706 -35.965 1.00 16.25 368 PRO A CA 1
ATOM 3348 C C . PRO A 1 207 ? 1.762 24.094 -37.106 1.00 18.94 368 PRO A C 1
ATOM 3349 O O . PRO A 1 207 ? 2.237 25.232 -37.185 1.00 20.99 368 PRO A O 1
ATOM 3360 N N . ASP A 1 208 ? 1.977 23.144 -38.014 1.00 17.37 369 ASP A N 1
ATOM 3361 C CA . ASP A 1 208 ? 2.740 23.426 -39.232 1.00 19.31 369 ASP A CA 1
ATOM 3362 C C . ASP A 1 208 ? 1.770 24.032 -40.224 1.00 21.70 369 ASP A C 1
ATOM 3363 O O . ASP A 1 208 ? 1.041 23.314 -40.917 1.00 21.67 369 ASP A O 1
ATOM 3372 N N . LEU A 1 209 ? 1.731 25.354 -40.283 1.00 21.30 370 LEU A N 1
ATOM 3373 C CA . LEU A 1 209 ? 0.712 25.987 -41.103 1.00 22.02 370 LEU A CA 1
ATOM 3374 C C . LEU A 1 209 ? 1.097 26.044 -42.571 1.00 24.06 370 LEU A C 1
ATOM 3375 O O . LEU A 1 209 ? 0.243 26.381 -43.401 1.00 22.74 370 LEU A O 1
ATOM 3391 N N A GLU A 1 210 ? 2.347 25.719 -42.908 0.50 20.50 371 GLU A N 1
ATOM 3392 N N B GLU A 1 210 ? 2.351 25.743 -42.918 0.50 20.57 371 GLU A N 1
ATOM 3393 C CA A GLU A 1 210 ? 2.709 25.563 -44.309 0.50 21.52 371 GLU A CA 1
ATOM 3394 C CA B GLU A 1 210 ? 2.675 25.541 -44.323 0.50 21.40 371 GLU A CA 1
ATOM 3395 C C A GLU A 1 210 ? 2.146 24.262 -44.864 0.50 20.24 371 GLU A C 1
ATOM 3396 C C B GLU A 1 210 ? 2.057 24.245 -44.828 0.50 20.27 371 GLU A C 1
ATOM 3397 O O A GLU A 1 210 ? 1.729 24.202 -46.024 0.50 22.52 371 GLU A O 1
ATOM 3398 O O B GLU A 1 210 ? 1.500 24.198 -45.929 0.50 21.87 371 GLU A O 1
ATOM 3421 N N A LYS A 1 211 ? 2.117 23.217 -44.044 0.50 19.78 372 LYS A N 1
ATOM 3422 N N B LYS A 1 211 ? 2.138 23.189 -44.029 0.50 20.05 372 LYS A N 1
ATOM 3423 C CA A LYS A 1 211 ? 1.560 21.932 -44.448 0.50 17.91 372 LYS A CA 1
ATOM 3424 C CA B LYS A 1 211 ? 1.570 21.902 -44.415 0.50 17.09 372 LYS A CA 1
ATOM 3425 C C A LYS A 1 211 ? 0.060 21.818 -44.172 0.50 19.58 372 LYS A C 1
ATOM 3426 C C B LYS A 1 211 ? 0.053 21.861 -44.202 0.50 19.14 372 LYS A C 1
ATOM 3427 O O A LYS A 1 211 ? -0.646 21.104 -44.899 0.50 21.32 372 LYS A O 1
ATOM 3428 O O B LYS A 1 211 ? -0.673 21.257 -45.003 0.50 19.92 372 LYS A O 1
ATOM 3465 N N . PHE A 1 212 ? -0.440 22.499 -43.136 1.00 17.26 373 PHE A N 1
ATOM 3466 C CA . PHE A 1 212 ? -1.835 22.394 -42.694 1.00 17.21 373 PHE A CA 1
ATOM 3467 C C . PHE A 1 212 ? -2.487 23.778 -42.622 1.00 18.34 373 PHE A C 1
ATOM 3468 O O . PHE A 1 212 ? -2.974 24.203 -41.567 1.00 18.31 373 PHE A O 1
ATOM 3486 N N . PRO A 1 213 ? -2.546 24.496 -43.739 1.00 19.34 374 PRO A N 1
ATOM 3487 C CA . PRO A 1 213 ? -2.998 25.896 -43.670 1.00 20.55 374 PRO A CA 1
ATOM 3488 C C . PRO A 1 213 ? -4.432 26.069 -43.195 1.00 23.55 374 PRO A C 1
ATOM 3489 O O . PRO A 1 213 ? -4.749 27.086 -42.544 1.00 23.89 374 PRO A O 1
ATOM 3500 N N . LYS A 1 214 ? -5.318 25.107 -43.490 1.00 19.85 375 LYS A N 1
ATOM 3501 C CA . LYS A 1 214 ? -6.711 25.259 -43.088 1.00 19.88 375 LYS A CA 1
ATOM 3502 C C . LYS A 1 214 ? -6.866 25.259 -41.577 1.00 21.27 375 LYS A C 1
ATOM 3503 O O . LYS A 1 214 ? -7.858 25.772 -41.060 1.00 20.47 375 LYS A O 1
ATOM 3522 N N . PHE A 1 215 ? -5.891 24.724 -40.852 1.00 20.03 376 PHE A N 1
ATOM 3523 C CA . PHE A 1 215 ? -6.031 24.660 -39.408 1.00 17.65 376 PHE A CA 1
ATOM 3524 C C . PHE A 1 215 ? -6.081 26.051 -38.802 1.00 19.34 376 PHE A C 1
ATOM 3525 O O . PHE A 1 215 ? -6.765 26.244 -37.788 1.00 20.58 376 PHE A O 1
ATOM 3542 N N . ALA A 1 216 ? -5.418 27.018 -39.447 1.00 25.10 377 ALA A N 1
ATOM 3543 C CA . ALA A 1 216 ? -5.207 28.314 -38.803 1.00 34.50 377 ALA A CA 1
ATOM 3544 C C . ALA A 1 216 ? -6.516 29.035 -38.559 1.00 27.19 377 ALA A C 1
ATOM 3545 O O . ALA A 1 216 ? -6.646 29.779 -37.580 1.00 30.90 377 ALA A O 1
ATOM 3552 N N . LYS A 1 217 ? -7.463 28.890 -39.472 1.00 28.82 378 LYS A N 1
ATOM 3553 C CA . LYS A 1 217 ? -8.710 29.635 -39.417 1.00 31.13 378 LYS A CA 1
ATOM 3554 C C . LYS A 1 217 ? -9.844 28.846 -38.791 1.00 34.16 378 LYS A C 1
ATOM 3555 O O . LYS A 1 217 ? -10.950 29.377 -38.663 1.00 36.64 378 LYS A O 1
ATOM 3559 N N . ALA A 1 218 ? -9.615 27.601 -38.417 1.00 22.37 379 ALA A N 1
ATOM 3560 C CA . ALA A 1 218 ? -10.682 26.799 -37.863 1.00 22.33 379 ALA A CA 1
ATOM 3561 C C . ALA A 1 218 ? -11.079 27.323 -36.489 1.00 21.54 379 ALA A C 1
ATOM 3562 O O . ALA A 1 218 ? -10.213 27.466 -35.610 1.00 22.41 379 ALA A O 1
ATOM 3569 N N . PRO A 1 219 ? -12.361 27.573 -36.236 1.00 21.46 380 PRO A N 1
ATOM 3570 C CA . PRO A 1 219 ? -12.761 28.044 -34.914 1.00 19.94 380 PRO A CA 1
ATOM 3571 C C . PRO A 1 219 ? -12.705 26.930 -33.886 1.00 16.68 380 PRO A C 1
ATOM 3572 O O . PRO A 1 219 ? -12.804 25.746 -34.196 1.00 18.13 380 PRO A O 1
ATOM 3583 N N . PHE A 1 220 ? -12.568 27.336 -32.624 1.00 18.53 381 PHE A N 1
ATOM 3584 C CA . PHE A 1 220 ? -12.471 26.373 -31.523 1.00 15.31 381 PHE A CA 1
ATOM 3585 C C . PHE A 1 220 ? -12.948 26.993 -30.226 1.00 14.47 381 PHE A C 1
ATOM 3586 O O . PHE A 1 220 ? -13.127 28.208 -30.104 1.00 17.69 381 PHE A O 1
ATOM 3603 N N . LEU A 1 221 ? -13.137 26.132 -29.242 1.00 14.32 382 LEU A N 1
ATOM 3604 C CA . LEU A 1 221 ? -13.367 26.525 -27.867 1.00 14.19 382 LEU A CA 1
ATOM 3605 C C . LEU A 1 221 ? -12.169 26.084 -27.046 1.00 14.44 382 LEU A C 1
ATOM 3606 O O . LEU A 1 221 ? -11.502 25.113 -27.394 1.00 15.51 382 LEU A O 1
ATOM 3622 N N . SER A 1 222 ? -11.907 26.776 -25.938 1.00 15.04 383 SER A N 1
ATOM 3623 C CA . SER A 1 222 ? -10.843 26.342 -25.042 1.00 16.35 383 SER A CA 1
ATOM 3624 C C . SER A 1 222 ? -11.213 26.625 -23.604 1.00 16.23 383 SER A C 1
ATOM 3625 O O . SER A 1 222 ? -12.145 27.391 -23.307 1.00 17.54 383 SER A O 1
ATOM 3633 N N . ALA A 1 223 ? -10.525 25.942 -22.699 1.00 14.55 384 ALA A N 1
ATOM 3634 C CA . ALA A 1 223 ? -10.728 26.163 -21.284 1.00 14.93 384 ALA A CA 1
ATOM 3635 C C . ALA A 1 223 ? -9.535 25.621 -20.525 1.00 15.01 384 ALA A C 1
ATOM 3636 O O . ALA A 1 223 ? -8.780 24.782 -21.025 1.00 15.91 384 ALA A O 1
ATOM 3643 N N . ILE A 1 224 ? -9.405 26.087 -19.299 1.00 15.31 385 ILE A N 1
ATOM 3644 C CA . ILE A 1 224 ? -8.597 25.433 -18.281 1.00 15.27 385 ILE A CA 1
ATOM 3645 C C . ILE A 1 224 ? -9.560 24.753 -17.326 1.00 15.89 385 ILE A C 1
ATOM 3646 O O . ILE A 1 224 ? -10.388 25.417 -16.695 1.00 17.38 385 ILE A O 1
ATOM 3662 N N . LEU A 1 225 ? -9.506 23.426 -17.290 1.00 15.43 386 LEU A N 1
ATOM 3663 C CA . LEU A 1 225 ? -10.368 22.603 -16.453 1.00 13.88 386 LEU A CA 1
ATOM 3664 C C . LEU A 1 225 ? -9.677 22.416 -15.114 1.00 15.54 386 LEU A C 1
ATOM 3665 O O . LEU A 1 225 ? -8.549 21.910 -15.059 1.00 16.76 386 LEU A O 1
ATOM 3681 N N A SER A 1 226 ? -10.365 22.812 -14.046 0.75 14.96 387 SER A N 1
ATOM 3682 N N B SER A 1 226 ? -10.349 22.810 -14.042 0.25 16.60 387 SER A N 1
ATOM 3683 C CA A SER A 1 226 ? -9.830 22.807 -12.692 0.75 16.55 387 SER A CA 1
ATOM 3684 C CA B SER A 1 226 ? -9.796 22.791 -12.698 0.25 18.45 387 SER A CA 1
ATOM 3685 C C A SER A 1 226 ? -10.511 21.768 -11.810 0.75 19.68 387 SER A C 1
ATOM 3686 C C B SER A 1 226 ? -10.499 21.766 -11.820 0.25 18.73 387 SER A C 1
ATOM 3687 O O A SER A 1 226 ? -11.581 21.250 -12.141 0.75 16.33 387 SER A O 1
ATOM 3688 O O B SER A 1 226 ? -11.576 21.266 -12.159 0.25 16.94 387 SER A O 1
ATOM 3703 N N . PRO A 1 227 ? -9.918 21.435 -10.669 1.00 17.85 388 PRO A N 1
ATOM 3704 C CA . PRO A 1 227 ? -10.512 20.404 -9.814 1.00 17.41 388 PRO A CA 1
ATOM 3705 C C . PRO A 1 227 ? -11.973 20.674 -9.476 1.00 16.78 388 PRO A C 1
ATOM 3706 O O . PRO A 1 227 ? -12.370 21.803 -9.160 1.00 18.72 388 PRO A O 1
ATOM 3717 N N . GLY A 1 228 ? -12.771 19.604 -9.552 1.00 17.48 389 GLY A N 1
ATOM 3718 C CA . GLY A 1 228 ? -14.180 19.651 -9.226 1.00 19.02 389 GLY A CA 1
ATOM 3719 C C . GLY A 1 228 ? -15.063 19.971 -10.405 1.00 19.84 389 GLY A C 1
ATOM 3720 O O . GLY A 1 228 ? -16.283 19.876 -10.275 1.00 25.26 389 GLY A O 1
ATOM 3724 N N . GLU A 1 229 ? -14.486 20.302 -11.555 1.00 17.03 390 GLU A N 1
ATOM 3725 C CA . GLU A 1 229 ? -15.213 20.649 -12.763 1.00 16.06 390 GLU A CA 1
ATOM 3726 C C . GLU A 1 229 ? -15.369 19.437 -13.659 1.00 15.58 390 GLU A C 1
ATOM 3727 O O . GLU A 1 229 ? -14.501 18.564 -13.708 1.00 16.70 390 GLU A O 1
ATOM 3739 N N . ILE A 1 230 ? -16.478 19.403 -14.399 1.00 14.55 391 ILE A N 1
ATOM 3740 C CA . ILE A 1 230 ? -16.735 18.351 -15.382 1.00 14.35 391 ILE A CA 1
ATOM 3741 C C . ILE A 1 230 ? -16.813 18.985 -16.753 1.00 15.61 391 ILE A C 1
ATOM 3742 O O . ILE A 1 230 ? -17.632 19.892 -16.971 1.00 16.39 391 ILE A O 1
ATOM 3758 N N . LEU A 1 231 ? -16.040 18.471 -17.686 1.00 12.65 392 LEU A N 1
ATOM 3759 C CA . LEU A 1 231 ? -16.171 18.882 -19.080 1.00 12.54 392 LEU A CA 1
ATOM 3760 C C . LEU A 1 231 ? -17.010 17.853 -19.835 1.00 12.81 392 LEU A C 1
ATOM 3761 O O . LEU A 1 231 ? -16.658 16.672 -19.891 1.00 13.64 392 LEU A O 1
ATOM 3777 N N . PHE A 1 232 ? -18.096 18.304 -20.451 1.00 13.64 393 PHE A N 1
ATOM 3778 C CA . PHE A 1 232 ? -18.852 17.487 -21.395 1.00 12.65 393 PHE A CA 1
ATOM 3779 C C . PHE A 1 232 ? -18.245 17.631 -22.774 1.00 12.33 393 PHE A C 1
ATOM 3780 O O . PHE A 1 232 ? -18.237 18.744 -23.334 1.00 13.15 393 PHE A O 1
ATOM 3797 N N . ILE A 1 233 ? -17.747 16.510 -23.310 1.00 12.31 394 ILE A N 1
ATOM 3798 C CA . ILE A 1 233 ? -17.205 16.429 -24.669 1.00 12.63 394 ILE A CA 1
ATOM 3799 C C . ILE A 1 233 ? -18.219 15.659 -25.504 1.00 12.59 394 ILE A C 1
ATOM 3800 O O . ILE A 1 233 ? -18.351 14.420 -25.338 1.00 13.58 394 ILE A O 1
ATOM 3816 N N . PRO A 1 234 ? -19.003 16.349 -26.333 1.00 12.98 395 PRO A N 1
ATOM 3817 C CA . PRO A 1 234 ? -19.979 15.644 -27.182 1.00 12.36 395 PRO A CA 1
ATOM 3818 C C . PRO A 1 234 ? -19.318 14.587 -28.040 1.00 13.23 395 PRO A C 1
ATOM 3819 O O . PRO A 1 234 ? -18.145 14.708 -28.456 1.00 13.58 395 PRO A O 1
ATOM 3830 N N . VAL A 1 235 ? -20.088 13.528 -28.323 1.00 14.24 396 VAL A N 1
ATOM 3831 C CA . VAL A 1 235 ? -19.624 12.476 -29.215 1.00 14.40 396 VAL A CA 1
ATOM 3832 C C . VAL A 1 235 ? -19.022 13.061 -30.491 1.00 13.85 396 VAL A C 1
ATOM 3833 O O . VAL A 1 235 ? -19.597 13.936 -31.153 1.00 14.72 396 VAL A O 1
ATOM 3846 N N A LYS A 1 236 ? -17.827 12.582 -30.825 0.50 14.06 397 LYS A N 1
ATOM 3847 N N B LYS A 1 236 ? -17.829 12.580 -30.828 0.50 13.99 397 LYS A N 1
ATOM 3848 C CA A LYS A 1 236 ? -17.066 12.952 -32.012 0.50 13.92 397 LYS A CA 1
ATOM 3849 C CA B LYS A 1 236 ? -17.080 12.954 -32.021 0.50 13.70 397 LYS A CA 1
ATOM 3850 C C A LYS A 1 236 ? -16.457 14.352 -31.960 0.50 13.79 397 LYS A C 1
ATOM 3851 C C B LYS A 1 236 ? -16.517 14.377 -31.991 0.50 14.08 397 LYS A C 1
ATOM 3852 O O A LYS A 1 236 ? -15.749 14.728 -32.894 0.50 15.12 397 LYS A O 1
ATOM 3853 O O B LYS A 1 236 ? -15.922 14.804 -32.984 0.50 15.52 397 LYS A O 1
ATOM 3890 N N . TYR A 1 237 ? -16.668 15.130 -30.900 1.00 13.22 398 TYR A N 1
ATOM 3891 C CA . TYR A 1 237 ? -16.006 16.423 -30.819 1.00 12.86 398 TYR A CA 1
ATOM 3892 C C . TYR A 1 237 ? -14.501 16.204 -30.701 1.00 13.54 398 TYR A C 1
ATOM 3893 O O . TYR A 1 237 ? -14.044 15.374 -29.908 1.00 13.47 398 TYR A O 1
ATOM 3912 N N . TRP A 1 238 ? -13.711 16.945 -31.476 1.00 13.34 399 TRP A N 1
ATOM 3913 C CA . TRP A 1 238 ? -12.267 16.812 -31.427 1.00 11.75 399 TRP A CA 1
ATOM 3914 C C . TRP A 1 238 ? -11.744 17.517 -30.184 1.00 12.73 399 TRP A C 1
ATOM 3915 O O . TRP A 1 238 ? -12.176 18.634 -29.859 1.00 13.71 399 TRP A O 1
ATOM 3936 N N . HIS A 1 239 ? -10.850 16.853 -29.463 1.00 11.31 400 HIS A N 1
ATOM 3937 C CA . HIS A 1 239 ? -10.333 17.405 -28.220 1.00 11.78 400 HIS A CA 1
ATOM 3938 C C . HIS A 1 239 ? -8.853 17.155 -28.096 1.00 11.77 400 HIS A C 1
ATOM 3939 O O . HIS A 1 239 ? -8.359 16.101 -28.508 1.00 12.14 400 HIS A O 1
ATOM 3953 N N . TYR A 1 240 ? -8.159 18.140 -27.536 1.00 11.41 401 TYR A N 1
ATOM 3954 C CA . TYR A 1 240 ? -6.728 18.143 -27.273 1.00 10.64 401 TYR A CA 1
ATOM 3955 C C . TYR A 1 240 ? -6.541 18.540 -25.818 1.00 10.77 401 TYR A C 1
ATOM 3956 O O . TYR A 1 240 ? -7.215 19.454 -25.351 1.00 11.32 401 TYR A O 1
ATOM 3974 N N . VAL A 1 241 ? -5.649 17.865 -25.082 1.00 11.66 402 VAL A N 1
ATOM 3975 C CA . VAL A 1 241 ? -5.560 18.041 -23.635 1.00 12.07 402 VAL A CA 1
ATOM 3976 C C . VAL A 1 241 ? -4.093 18.078 -23.225 1.00 13.24 402 VAL A C 1
ATOM 3977 O O . VAL A 1 241 ? -3.350 17.143 -23.551 1.00 13.62 402 VAL A O 1
ATOM 3990 N N . ARG A 1 242 ? -3.691 19.121 -22.496 1.00 12.94 403 ARG A N 1
ATOM 3991 C CA . ARG A 1 242 ? -2.363 19.195 -21.891 1.00 12.44 403 ARG A CA 1
ATOM 3992 C C . ARG A 1 242 ? -2.490 19.447 -20.387 1.00 13.41 403 ARG A C 1
ATOM 3993 O O . ARG A 1 242 ? -3.127 20.425 -19.967 1.00 13.15 403 ARG A O 1
ATOM 4014 N N . ALA A 1 243 ? -1.832 18.609 -19.580 1.00 11.80 404 ALA A N 1
ATOM 4015 C CA . ALA A 1 243 ? -1.836 18.802 -18.131 1.00 13.11 404 ALA A CA 1
ATOM 4016 C C . ALA A 1 243 ? -0.911 19.959 -17.750 1.00 14.46 404 ALA A C 1
ATOM 4017 O O . ALA A 1 243 ? 0.248 20.000 -18.164 1.00 14.43 404 ALA A O 1
ATOM 4024 N N . LEU A 1 244 ? -1.411 20.885 -16.922 1.00 13.07 405 LEU A N 1
ATOM 4025 C CA . LEU A 1 244 ? -0.636 22.048 -16.473 1.00 13.77 405 LEU A CA 1
ATOM 4026 C C . LEU A 1 244 ? 0.024 21.829 -15.132 1.00 18.76 405 LEU A C 1
ATOM 4027 O O . LEU A 1 244 ? 0.898 22.616 -14.755 1.00 21.11 405 LEU A O 1
ATOM 4043 N N . ASP A 1 245 ? -0.410 20.809 -14.408 1.00 17.28 406 ASP A N 1
ATOM 4044 C CA . ASP A 1 245 ? 0.096 20.430 -13.108 1.00 17.84 406 ASP A CA 1
ATOM 4045 C C . ASP A 1 245 ? 0.022 18.915 -13.038 1.00 16.00 406 ASP A C 1
ATOM 4046 O O . ASP A 1 245 ? -0.581 18.274 -13.900 1.00 16.95 406 ASP A O 1
ATOM 4055 N N . LEU A 1 246 ? 0.590 18.342 -11.981 1.00 16.42 407 LEU A N 1
ATOM 4056 C CA . LEU A 1 246 ? 0.270 16.964 -11.622 1.00 16.48 407 LEU A CA 1
ATOM 4057 C C . LEU A 1 246 ? -1.243 16.805 -11.642 1.00 14.98 407 LEU A C 1
ATOM 4058 O O . LEU A 1 246 ? -1.961 17.573 -10.992 1.00 17.88 407 LEU A O 1
ATOM 4074 N N . SER A 1 247 ? -1.734 15.802 -12.387 1.00 13.29 408 SER A N 1
ATOM 4075 C CA . SER A 1 247 ? -3.139 15.755 -12.760 1.00 13.88 408 SER A CA 1
ATOM 4076 C C . SER A 1 247 ? -3.710 14.361 -12.624 1.00 14.04 408 SER A C 1
ATOM 4077 O O . SER A 1 247 ? -3.051 13.343 -12.907 1.00 15.06 408 SER A O 1
ATOM 4085 N N . PHE A 1 248 ? -4.971 14.330 -12.187 1.00 13.80 409 PHE A N 1
ATOM 4086 C CA . PHE A 1 248 ? -5.762 13.099 -12.165 1.00 12.75 409 PHE A CA 1
ATOM 4087 C C . PHE A 1 248 ? -7.158 13.449 -12.648 1.00 13.49 409 PHE A C 1
ATOM 4088 O O . PHE A 1 248 ? -7.816 14.321 -12.061 1.00 14.82 409 PHE A O 1
ATOM 4105 N N . SER A 1 249 ? -7.576 12.850 -13.748 1.00 13.05 410 SER A N 1
ATOM 4106 C CA . SER A 1 249 ? -8.909 13.010 -14.311 1.00 13.04 410 SER A CA 1
ATOM 4107 C C . SER A 1 249 ? -9.590 11.654 -14.405 1.00 13.44 410 SER A C 1
ATOM 4108 O O . SER A 1 249 ? -8.937 10.594 -14.485 1.00 13.03 410 SER A O 1
ATOM 4116 N N . VAL A 1 250 ? -10.926 11.677 -14.433 1.00 13.42 411 VAL A N 1
ATOM 4117 C CA . VAL A 1 250 ? -11.727 10.471 -14.575 1.00 13.33 411 VAL A CA 1
ATOM 4118 C C . VAL A 1 250 ? -12.707 10.727 -15.698 1.00 14.57 411 VAL A C 1
ATOM 4119 O O . VAL A 1 250 ? -13.452 11.710 -15.653 1.00 15.12 411 VAL A O 1
ATOM 4132 N N A SER A 1 251 ? -12.674 9.887 -16.742 0.75 12.47 412 SER A N 1
ATOM 4133 N N B SER A 1 251 ? -12.715 9.854 -16.699 0.25 13.33 412 SER A N 1
ATOM 4134 C CA A SER A 1 251 ? -13.594 10.026 -17.857 0.75 13.44 412 SER A CA 1
ATOM 4135 C CA B SER A 1 251 ? -13.575 9.998 -17.859 0.25 14.01 412 SER A CA 1
ATOM 4136 C C A SER A 1 251 ? -14.692 8.973 -17.777 0.75 13.50 412 SER A C 1
ATOM 4137 C C B SER A 1 251 ? -14.676 8.946 -17.834 0.25 14.08 412 SER A C 1
ATOM 4138 O O A SER A 1 251 ? -14.478 7.839 -17.325 0.75 13.93 412 SER A O 1
ATOM 4139 O O B SER A 1 251 ? -14.434 7.783 -17.496 0.25 14.72 412 SER A O 1
ATOM 4154 N N . PHE A 1 252 ? -15.883 9.362 -18.201 1.00 13.68 413 PHE A N 1
ATOM 4155 C CA . PHE A 1 252 ? -17.052 8.470 -18.289 1.00 13.57 413 PHE A CA 1
ATOM 4156 C C . PHE A 1 252 ? -17.495 8.503 -19.741 1.00 16.24 413 PHE A C 1
ATOM 4157 O O . PHE A 1 252 ? -17.966 9.550 -20.223 1.00 16.08 413 PHE A O 1
ATOM 4175 N N A TRP A 1 253 ? -17.380 7.370 -20.424 0.75 15.48 414 TRP A N 1
ATOM 4176 N N C TRP A 1 253 ? -17.310 7.399 -20.463 0.25 16.33 414 TRP A N 1
ATOM 4177 C CA A TRP A 1 253 ? -17.821 7.217 -21.796 0.75 16.77 414 TRP A CA 1
ATOM 4178 C CA C TRP A 1 253 ? -17.802 7.282 -21.828 0.25 17.37 414 TRP A CA 1
ATOM 4179 C C A TRP A 1 253 ? -19.204 6.579 -21.786 0.75 18.65 414 TRP A C 1
ATOM 4180 C C C TRP A 1 253 ? -19.167 6.599 -21.804 0.25 18.72 414 TRP A C 1
ATOM 4181 O O A TRP A 1 253 ? -19.409 5.504 -21.194 0.75 17.93 414 TRP A O 1
ATOM 4182 O O C TRP A 1 253 ? -19.323 5.519 -21.210 0.25 20.52 414 TRP A O 1
ATOM 4223 N N . TRP A 1 254 ? -20.146 7.232 -22.450 1.00 17.39 415 TRP A N 1
ATOM 4224 C CA . TRP A 1 254 ? -21.533 6.823 -22.357 1.00 18.43 415 TRP A CA 1
ATOM 4225 C C . TRP A 1 254 ? -22.269 7.190 -23.633 1.00 16.40 415 TRP A C 1
ATOM 4226 O O . TRP A 1 254 ? -21.793 7.977 -24.454 1.00 17.43 415 TRP A O 1
ATOM 4248 N N A SER A 1 255 ? -23.436 6.566 -23.825 0.60 20.40 416 SER A N 1
ATOM 4249 N N B SER A 1 255 ? -23.494 6.689 -23.754 0.40 20.41 416 SER A N 1
ATOM 4250 C CA A SER A 1 255 ? -24.265 6.831 -24.993 0.60 24.43 416 SER A CA 1
ATOM 4251 C CA B SER A 1 255 ? -24.356 7.054 -24.858 0.40 23.34 416 SER A CA 1
ATOM 4252 C C A SER A 1 255 ? -25.706 7.004 -24.593 0.60 28.41 416 SER A C 1
ATOM 4253 C C B SER A 1 255 ? -25.787 6.840 -24.437 0.40 28.71 416 SER A C 1
ATOM 4254 O O A SER A 1 255 ? -26.118 6.646 -23.480 0.60 25.76 416 SER A O 1
ATOM 4255 O O B SER A 1 255 ? -26.051 6.078 -23.497 0.40 25.75 416 SER A O 1
ATOM 4272 N N A ARG B 2 3 ? -6.786 6.460 -28.271 0.40 50.76 137 ARG B N 1
ATOM 4273 N N B ARG B 2 3 ? -5.320 3.784 -27.590 0.40 48.03 137 ARG B N 1
ATOM 4274 C CA A ARG B 2 3 ? -7.630 7.648 -28.301 0.40 39.71 137 ARG B CA 1
ATOM 4275 C CA B ARG B 2 3 ? -4.470 4.730 -28.302 0.40 48.18 137 ARG B CA 1
ATOM 4276 C C A ARG B 2 3 ? -7.328 8.493 -29.526 0.40 38.62 137 ARG B C 1
ATOM 4277 C C B ARG B 2 3 ? -3.587 3.969 -29.280 0.40 49.79 137 ARG B C 1
ATOM 4278 O O A ARG B 2 3 ? -6.641 8.047 -30.438 0.40 46.82 137 ARG B O 1
ATOM 4279 O O B ARG B 2 3 ? -2.953 2.983 -28.906 0.40 56.32 137 ARG B O 1
#

InterPro domains:
  IPR003347 JmjC domain [PS51184] (271-416)
  IPR003347 JmjC domain [SM00558] (271-416)
  IPR041667 Cupin-like domain 8 [PF13621] (194-416)
  IPR056520 KDM8, N-terminal [PF24472] (66-138)

GO terms:
  GO:0051864 histone H3K36 demethylase activity (F, IDA)
  GO:0005634 nucleus (C, IDA)
  GO:0003682 chromatin binding (F, IDA)
  GO:0004177 aminopeptidase activity (F, IDA)
  GO:0106157 peptidyl-arginine 3-dioxygenase activity (F, IDA)
  GO:0005634 nucleus (C, EXP)
  GO:0005694 chromosome (C, EXP)
  GO:0045892 negative regulation of DNA-templated transcription (P, IMP)
  GO:0045893 positive regulation of DNA-templated transcription (P, IMP)
  GO:0031648 protein destabilization (P, IMP)
  GO:0000086 G2/M transition of mitotic cell cycle (P, IMP)
  GO:0106157 peptidyl-arginine 3-dioxygenase activity (F, EXP)
  GO:0005829 cytosol (C, TAS)
  GO:0030961 peptidyl-arginine hydroxylation (P, TAS)
  GO:0005515 protein binding (F, IPI)
  GO:0004175 endopeptidase activity (F, IDA)

Organism: Homo sapiens (NCBI:txid9606)

Solvent-accessible surface area: 11226 Å² total; per-residue (Å²): 101,69,87,3,60,93,52,132,143,14,68,79,118,75,0,106,88,87,22,23,114,63,25,149,4,0,0,0,78,13,34,0,61,164,16,61,0,42,125,90,12,45,29,121,38,8,70,140,34,1,1,85,97,70,0,46,0,25,24,23,41,67,28,55,54,112,97,54,56,134,58,121,24,39,2,64,91,0,0,51,104,11,25,84,78,152,55,192,77,48,0,12,2,7,77,34,90,4,1,89,47,8,78,103,5,90,144,2,15,66,51,8,108,13,8,88,24,19,152,46,132,123,131,68,28,38,22,11,0,24,1,1,17,125,28,3,22,4,9,0,4,20,7,92,45,26,8,0,10,0,0,6,32,16,94,3,47,2,27,1,2,27,53,116,43,31,49,14,0,45,37,44,102,82,174,90,61,106,45,0,3,77,4,50,3,68,118,38,68,79,172,134,18,78,121,8,68,93,8,75,52,35,27,9,78,0,34,71,7,8,0,2,0,3,3,59,97,21,3,9,3,11,74,1,32,42,53,2,2,0,0,1,0,46,2,65,48